Protein AF-A0A947AN54-F1 (afdb_monomer_lite)

Secondary structure (DSSP, 8-state):
-HHHHHHHHH--TTTTGGGGHHHHTS---TTT-HHHHHHHHHHHHHHHHHHHHHHHHH-PBPHHHHH----SS--SS---B-SS--HHHHHHHHHHHHH-GGGHHHHHHHHHHHHHHHHHTTSS-HHHHHHHHHHHHHHHHHHTT-HHHHHHHHHHHHHHHHHHTT-PPPSS-HHHHHHHHHHHHGGG-

Radius of gyration: 16.57 Å; chains: 1; bounding box: 44×28×42 Å

Sequence (189 aa):
RWDLAAEHLTALIPEEINAFYCSLNAQITEQETPYLYALLFRAMDDIDFTDTAAKYKYNRPRPFVVNNEPKCIRVRHHNYKSYPSGGSTWAMALILSEIAPEKSDDILARGREMGQDTVICNYSWQSDVNEGRVLSSIVVARLHALPEFQAYIEEAKSELTSVWAKDLPPIRDCDAENAVLFQSSLATF

Foldseek 3Di:
DLLVLQVQVPDDPPVVLCLCCLLLVFDDDCVLQVLLSVLLVVLLVLLCVQCVVVLVVVVAAFQCVVVVDAFSYDDPDPSRRAAADLLSLLLSLVLSCLLCVVSNVSSNLSSLVNLVSCVSRSNHDPVNSVVSNVSNVVSSVVLVVDPVSVVSSVSSSVSSVVRVVVVDDDPDDSVVVVVVSVVVVVVVD

pLDDT: mean 90.98, std 11.33, range [35.84, 98.69]

Structure (mmCIF, N/CA/C/O backbone):
data_AF-A0A947AN54-F1
#
_entry.id   AF-A0A947AN54-F1
#
loop_
_atom_site.group_PDB
_atom_site.id
_atom_site.type_symbol
_atom_site.label_atom_id
_atom_site.label_alt_id
_atom_site.label_comp_id
_atom_site.label_asym_id
_atom_site.label_entity_id
_atom_site.label_seq_id
_atom_site.pdbx_PDB_ins_code
_atom_site.Cartn_x
_atom_site.Cartn_y
_atom_site.Cartn_z
_atom_site.occupancy
_atom_site.B_iso_or_equiv
_atom_site.auth_seq_id
_atom_site.auth_comp_id
_atom_site.auth_asym_id
_atom_site.auth_atom_id
_atom_site.pdbx_PDB_model_num
ATOM 1 N N . ARG A 1 1 ? -5.430 7.196 -16.435 1.00 82.38 1 ARG A N 1
ATOM 2 C CA . ARG A 1 1 ? -4.672 6.290 -15.535 1.00 82.38 1 ARG A CA 1
ATOM 3 C C . ARG A 1 1 ? -3.259 6.789 -15.228 1.00 82.38 1 ARG A C 1
ATOM 5 O O . ARG A 1 1 ? -2.881 6.707 -14.074 1.00 82.38 1 ARG A O 1
ATOM 12 N N . TRP A 1 2 ? -2.509 7.333 -16.197 1.00 88.25 2 TRP A N 1
ATOM 13 C CA . TRP A 1 2 ? -1.177 7.922 -15.957 1.00 88.25 2 TRP A CA 1
ATOM 14 C C . TRP A 1 2 ? -1.166 9.016 -14.876 1.00 88.25 2 TRP A C 1
ATOM 16 O O . TRP A 1 2 ? -0.347 8.954 -13.967 1.00 88.25 2 TRP A O 1
ATOM 26 N N . ASP A 1 3 ? -2.105 9.964 -14.930 1.00 88.88 3 ASP A N 1
ATOM 27 C CA . ASP A 1 3 ? -2.175 11.052 -13.940 1.00 88.88 3 ASP A CA 1
ATOM 28 C C . ASP A 1 3 ? -2.573 10.542 -12.551 1.00 88.88 3 ASP A C 1
ATOM 30 O O . ASP A 1 3 ? -1.926 10.876 -11.568 1.00 88.88 3 ASP A O 1
ATOM 34 N N . LEU A 1 4 ? -3.543 9.625 -12.481 1.00 84.44 4 LEU A N 1
ATOM 35 C CA . LEU A 1 4 ? -3.916 8.954 -11.231 1.00 84.44 4 LEU A CA 1
ATOM 36 C C . LEU A 1 4 ? -2.732 8.182 -10.617 1.00 84.44 4 LEU A C 1
ATOM 38 O O . LEU A 1 4 ? -2.513 8.227 -9.411 1.00 84.44 4 LEU A O 1
ATOM 42 N N . ALA A 1 5 ? -1.935 7.501 -11.446 1.00 89.25 5 ALA A N 1
ATOM 43 C CA . ALA A 1 5 ? -0.710 6.855 -10.985 1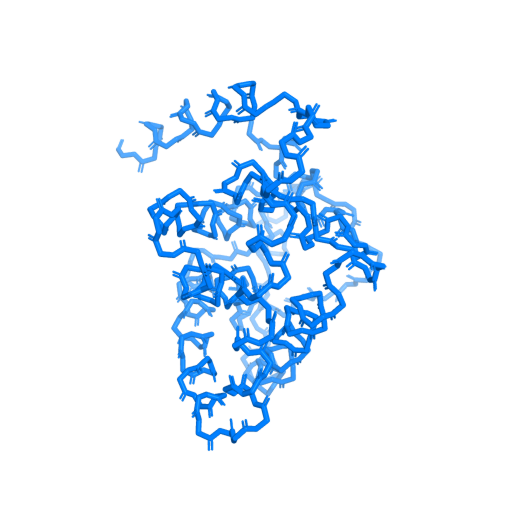.00 89.25 5 ALA A CA 1
ATOM 44 C C . ALA A 1 5 ? 0.294 7.883 -10.439 1.00 89.25 5 ALA A C 1
ATOM 46 O O . ALA A 1 5 ? 0.945 7.624 -9.430 1.00 89.25 5 ALA A O 1
ATOM 47 N N . ALA A 1 6 ? 0.406 9.059 -11.064 1.00 90.19 6 ALA A N 1
ATOM 48 C CA . ALA A 1 6 ? 1.267 10.132 -10.574 1.00 90.19 6 ALA A CA 1
ATOM 49 C C . ALA A 1 6 ? 0.789 10.678 -9.224 1.00 90.19 6 ALA A C 1
ATOM 51 O O . ALA A 1 6 ? 1.611 10.865 -8.329 1.00 90.19 6 ALA A O 1
ATOM 52 N N . GLU A 1 7 ? -0.515 10.892 -9.057 1.00 86.19 7 GLU A N 1
ATOM 53 C CA . GLU A 1 7 ? -1.118 11.329 -7.795 1.00 86.19 7 GLU A CA 1
ATOM 54 C C . GLU A 1 7 ? -0.837 10.325 -6.674 1.00 86.19 7 GLU A C 1
ATOM 56 O O . GLU A 1 7 ? -0.274 10.696 -5.646 1.00 86.19 7 GLU A O 1
ATOM 61 N N . HIS A 1 8 ? -1.107 9.036 -6.902 1.00 83.38 8 HIS A N 1
ATOM 62 C CA . HIS A 1 8 ? -0.825 7.996 -5.909 1.00 83.38 8 HIS A CA 1
ATOM 63 C C . HIS A 1 8 ? 0.658 7.923 -5.532 1.00 83.38 8 HIS A C 1
ATOM 65 O O . HIS A 1 8 ? 0.991 7.772 -4.363 1.00 83.38 8 HIS A O 1
ATOM 71 N N . LEU A 1 9 ? 1.560 8.036 -6.510 1.00 86.50 9 LEU A N 1
ATOM 72 C CA . LEU A 1 9 ? 3.003 7.885 -6.296 1.00 86.50 9 LEU A CA 1
ATOM 73 C C . LEU A 1 9 ? 3.700 9.158 -5.799 1.00 86.50 9 LEU A C 1
ATOM 75 O O . LEU A 1 9 ? 4.892 9.118 -5.491 1.00 86.50 9 LEU A O 1
ATOM 79 N N . THR A 1 10 ? 3.000 10.292 -5.773 1.00 85.50 10 THR A N 1
ATOM 80 C CA . THR A 1 10 ? 3.499 11.548 -5.189 1.00 85.50 10 THR A CA 1
ATOM 81 C C . THR A 1 10 ? 2.940 11.820 -3.800 1.00 85.50 10 THR A C 1
ATOM 83 O O . THR A 1 10 ? 3.456 12.716 -3.127 1.00 85.50 10 THR A O 1
ATOM 86 N N . ALA A 1 11 ? 1.941 11.047 -3.364 1.00 82.62 11 ALA A N 1
ATOM 87 C CA . ALA A 1 11 ? 1.425 11.093 -2.008 1.00 82.62 11 ALA A CA 1
ATOM 88 C C . ALA A 1 11 ? 2.553 10.834 -0.999 1.00 82.62 11 ALA A C 1
ATOM 90 O O . ALA A 1 11 ? 3.373 9.933 -1.170 1.00 82.62 11 ALA A O 1
ATOM 91 N N . LEU A 1 12 ? 2.599 11.662 0.039 1.00 83.25 12 LEU A N 1
ATOM 92 C CA . LEU A 1 12 ? 3.430 11.438 1.215 1.00 83.25 12 LEU A CA 1
ATOM 93 C C . LEU A 1 12 ? 2.526 10.971 2.351 1.00 83.25 12 LEU A C 1
ATOM 95 O O . LEU A 1 12 ? 1.309 10.937 2.215 1.00 83.25 12 LEU A O 1
ATOM 99 N N . ILE A 1 13 ? 3.105 10.588 3.478 1.00 81.19 13 ILE A N 1
ATOM 100 C CA . ILE A 1 13 ? 2.325 10.306 4.682 1.00 81.19 13 ILE A CA 1
ATOM 101 C C . ILE A 1 13 ? 1.773 11.645 5.213 1.00 81.19 13 ILE A C 1
ATOM 103 O O . ILE A 1 13 ? 2.559 12.592 5.336 1.00 81.19 13 ILE A O 1
ATOM 107 N N . PRO A 1 14 ? 0.465 11.743 5.537 1.00 83.88 14 PRO A N 1
ATOM 108 C CA . PRO A 1 14 ? -0.510 10.653 5.700 1.00 83.88 14 PRO A CA 1
ATOM 109 C C . PRO A 1 14 ? -1.361 10.303 4.461 1.00 83.88 14 PRO A C 1
ATOM 111 O O . PRO A 1 14 ? -2.162 9.365 4.529 1.00 83.88 14 PRO A O 1
ATOM 114 N N . GLU A 1 15 ? -1.241 11.024 3.346 1.00 87.00 15 GLU A N 1
ATOM 115 C CA . GLU A 1 15 ? -2.021 10.779 2.124 1.00 87.00 15 GLU A CA 1
ATOM 116 C C . GLU A 1 15 ? -1.792 9.379 1.532 1.00 87.00 15 GLU A C 1
ATOM 118 O O . GLU A 1 15 ? -2.747 8.759 1.067 1.00 87.00 15 GLU A O 1
ATOM 123 N N . GLU A 1 16 ? -0.568 8.846 1.594 1.00 86.62 16 GLU A N 1
ATOM 124 C CA . GLU A 1 16 ? -0.249 7.493 1.112 1.00 86.62 16 GLU A CA 1
ATOM 125 C C . GLU A 1 16 ? -1.042 6.418 1.871 1.00 86.62 16 GLU A C 1
ATOM 127 O O . GLU A 1 16 ? -1.641 5.533 1.260 1.00 86.62 16 GLU A O 1
ATOM 132 N N . ILE A 1 17 ? -1.123 6.537 3.199 1.00 90.25 17 ILE A N 1
ATOM 133 C CA . ILE A 1 17 ? -1.929 5.650 4.049 1.00 90.25 17 ILE A CA 1
ATOM 134 C C . ILE A 1 17 ? -3.419 5.813 3.714 1.00 90.25 17 ILE A C 1
ATOM 136 O O . ILE A 1 17 ? -4.157 4.836 3.567 1.00 90.25 17 ILE A O 1
ATOM 140 N N . ASN A 1 18 ? -3.868 7.057 3.526 1.00 92.94 18 ASN A N 1
ATOM 141 C CA . ASN A 1 18 ? -5.256 7.355 3.181 1.00 92.94 18 ASN A CA 1
ATOM 142 C C . ASN A 1 18 ? -5.623 7.015 1.731 1.00 92.94 18 ASN A C 1
ATOM 144 O O . ASN A 1 18 ? -6.796 7.139 1.373 1.00 92.94 18 ASN A O 1
ATOM 148 N N . ALA A 1 19 ? -4.699 6.502 0.910 1.00 91.62 19 ALA A N 1
ATOM 149 C CA . ALA A 1 19 ? -5.006 5.991 -0.424 1.00 91.62 19 ALA A CA 1
ATOM 150 C C . ALA A 1 19 ? -6.029 4.838 -0.404 1.00 91.62 19 ALA A C 1
ATOM 152 O O . ALA A 1 19 ? -6.690 4.610 -1.419 1.00 91.62 19 ALA A O 1
ATOM 153 N N . PHE A 1 20 ? -6.204 4.170 0.744 1.00 94.38 20 PHE A N 1
ATOM 154 C CA . PHE A 1 20 ? -7.226 3.147 0.991 1.00 94.38 20 PHE A CA 1
ATOM 155 C C . PHE A 1 20 ? -8.575 3.688 1.479 1.00 94.38 20 PHE A C 1
ATOM 157 O O . PHE A 1 20 ? -9.499 2.894 1.643 1.00 94.38 20 PHE A O 1
ATOM 164 N N . TYR A 1 21 ? -8.728 4.998 1.703 1.00 95.00 21 TYR A N 1
ATOM 165 C CA . TYR A 1 21 ? -9.951 5.556 2.297 1.00 95.00 21 TYR A CA 1
ATOM 166 C C . TYR A 1 21 ? -11.232 5.107 1.581 1.00 95.00 21 TYR A C 1
ATOM 168 O O . TYR A 1 21 ? -12.174 4.732 2.263 1.00 95.00 21 TYR A O 1
ATOM 176 N N . CYS A 1 22 ? -11.276 5.064 0.244 1.00 94.31 22 CYS A N 1
ATOM 177 C CA . CYS A 1 22 ? -12.490 4.631 -0.458 1.00 94.31 22 CYS A CA 1
ATOM 178 C C . CYS A 1 22 ? -12.785 3.133 -0.303 1.00 94.31 22 CYS A C 1
ATOM 180 O O . CYS A 1 22 ? -13.936 2.758 -0.104 1.00 94.31 22 CYS A O 1
ATOM 182 N N . SER A 1 23 ? -11.755 2.282 -0.308 1.00 95.12 23 SER A N 1
ATOM 183 C CA . SER A 1 23 ? -11.912 0.842 -0.053 1.00 95.12 23 SER A CA 1
ATOM 184 C C . SER A 1 23 ? -12.233 0.518 1.412 1.00 95.12 23 SER A C 1
ATOM 186 O O . SER A 1 23 ? -12.940 -0.444 1.690 1.00 95.12 23 SER A O 1
ATOM 188 N N . LEU A 1 24 ? -11.734 1.323 2.357 1.00 96.12 24 LEU A N 1
ATOM 189 C CA . LEU A 1 24 ? -11.940 1.131 3.796 1.00 96.12 24 LEU A CA 1
ATOM 190 C C . LEU A 1 24 ? -13.201 1.843 4.309 1.00 96.12 24 LEU A C 1
ATOM 192 O O . LEU A 1 24 ? -13.751 1.476 5.342 1.00 96.12 24 LEU A O 1
ATOM 196 N N . ASN A 1 25 ? -13.660 2.874 3.601 1.00 95.00 25 ASN A N 1
ATOM 197 C CA . ASN A 1 25 ? -14.676 3.821 4.053 1.00 95.00 25 ASN A CA 1
ATOM 198 C C . ASN A 1 25 ? -14.354 4.439 5.429 1.00 95.00 25 ASN A C 1
ATOM 200 O O . ASN A 1 25 ? -15.220 4.559 6.293 1.00 95.00 25 ASN A O 1
ATOM 204 N N . ALA A 1 26 ? -13.085 4.770 5.665 1.00 94.88 26 ALA A N 1
ATOM 205 C CA . ALA A 1 26 ? -12.635 5.405 6.898 1.00 94.88 26 ALA A CA 1
ATOM 206 C C . ALA A 1 26 ? -11.375 6.229 6.650 1.00 94.88 26 ALA A C 1
ATOM 208 O O . ALA A 1 26 ? -10.505 5.843 5.864 1.00 94.88 26 ALA A O 1
ATOM 209 N N . GLN A 1 27 ? -11.276 7.363 7.343 1.00 94.56 27 GLN A N 1
ATOM 210 C CA . GLN A 1 27 ? -10.055 8.156 7.380 1.00 94.56 27 GLN A CA 1
ATOM 211 C C . GLN A 1 27 ? -9.109 7.585 8.428 1.00 94.56 27 GLN A C 1
ATOM 213 O O . GLN A 1 27 ? -9.517 7.304 9.551 1.00 94.56 27 GLN A O 1
ATOM 218 N N . ILE A 1 28 ? -7.842 7.434 8.051 1.00 95.69 28 ILE A N 1
ATOM 219 C CA . ILE A 1 28 ? -6.796 6.929 8.935 1.00 95.69 28 ILE A CA 1
ATOM 220 C C . ILE A 1 28 ? -5.948 8.123 9.364 1.00 95.69 28 ILE A C 1
ATOM 222 O O . ILE A 1 28 ? -5.287 8.755 8.538 1.00 95.69 28 ILE A O 1
ATOM 226 N N . THR A 1 29 ? -5.984 8.462 10.648 1.00 95.12 29 THR A N 1
ATOM 227 C CA . THR A 1 29 ? -5.279 9.626 11.203 1.00 95.12 29 THR A CA 1
ATOM 228 C C . THR A 1 29 ? -4.598 9.279 12.519 1.00 95.12 29 THR A C 1
ATOM 230 O O . THR A 1 29 ? -5.027 8.373 13.230 1.00 95.12 29 THR A O 1
ATOM 233 N N . GLU A 1 30 ? -3.565 10.037 12.882 1.00 95.38 30 GLU A N 1
ATOM 234 C CA . GLU A 1 30 ? -2.904 9.909 14.189 1.00 95.38 30 GLU A CA 1
ATOM 235 C C . GLU A 1 30 ? -3.843 10.225 15.362 1.00 95.38 30 GLU A C 1
ATOM 237 O O . GLU A 1 30 ? -3.599 9.792 16.483 1.00 95.38 30 GLU A O 1
ATOM 242 N N . GLN A 1 31 ? -4.901 11.005 15.127 1.00 94.81 31 GLN A N 1
ATOM 243 C CA . GLN A 1 31 ? -5.801 11.483 16.172 1.00 94.81 31 GLN A CA 1
ATOM 244 C C . GLN A 1 31 ? -6.980 10.539 16.408 1.00 94.81 31 GLN A C 1
ATOM 246 O O . GLN A 1 31 ? -7.336 10.292 17.557 1.00 94.81 31 GLN A O 1
ATOM 251 N N . GLU A 1 32 ? -7.609 10.040 15.341 1.00 95.19 32 GLU A N 1
ATOM 252 C CA . GLU A 1 32 ? -8.813 9.204 15.451 1.00 95.19 32 GLU A CA 1
ATOM 253 C C . GLU A 1 32 ? -8.522 7.706 15.401 1.00 95.19 32 GLU A C 1
ATOM 255 O O . GLU A 1 32 ? -9.301 6.926 15.945 1.00 95.19 32 GLU A O 1
ATOM 260 N N . THR A 1 33 ? -7.421 7.312 14.761 1.00 97.38 33 THR A N 1
ATOM 261 C CA . THR A 1 33 ? -7.021 5.909 14.606 1.00 97.38 33 THR A CA 1
ATOM 262 C C . THR A 1 33 ? -5.518 5.720 14.885 1.00 97.38 33 THR A C 1
ATOM 264 O O . THR A 1 33 ? -4.783 5.276 13.992 1.00 97.38 33 THR A O 1
ATOM 267 N N . PRO A 1 34 ? -4.999 6.144 16.057 1.00 97.94 34 PRO A N 1
ATOM 268 C CA . PRO A 1 34 ? -3.568 6.095 16.352 1.00 97.94 34 PRO A CA 1
ATOM 269 C C . PRO A 1 34 ? -2.938 4.702 16.214 1.00 97.94 34 PRO A C 1
ATOM 271 O O . PRO A 1 34 ? -1.817 4.610 15.707 1.00 97.94 34 PRO A O 1
ATOM 274 N N . TYR A 1 35 ? -3.613 3.621 16.622 1.00 98.38 35 TYR A N 1
ATOM 275 C CA . TYR A 1 35 ? -3.079 2.260 16.498 1.00 98.38 35 TYR A CA 1
ATOM 276 C C . TYR A 1 35 ? -3.064 1.790 15.047 1.00 98.38 35 TYR A C 1
ATOM 278 O O . TYR A 1 35 ? -2.034 1.286 14.593 1.00 98.38 35 TYR A O 1
ATOM 286 N N . LEU A 1 36 ? -4.149 2.011 14.299 1.00 98.00 36 LEU A N 1
ATOM 287 C CA . LEU A 1 36 ? -4.201 1.688 12.872 1.00 98.00 36 LEU A CA 1
ATOM 288 C C . LEU A 1 36 ? -3.133 2.457 12.086 1.00 98.00 36 LEU A C 1
ATOM 290 O O . LEU A 1 36 ? -2.384 1.869 11.305 1.00 98.00 36 LEU A O 1
ATOM 294 N N . TYR A 1 37 ? -3.026 3.765 12.322 1.00 97.50 37 TYR A N 1
ATOM 295 C CA . TYR A 1 37 ? -2.035 4.615 11.674 1.00 97.50 37 TYR A CA 1
ATOM 296 C C . TYR A 1 37 ? -0.610 4.139 11.981 1.00 97.50 37 TYR A C 1
ATOM 298 O O . TYR A 1 37 ? 0.190 3.941 11.066 1.00 97.50 37 TYR A O 1
ATOM 306 N N . ALA A 1 38 ? -0.299 3.899 13.259 1.00 96.38 38 ALA A N 1
ATOM 307 C CA . ALA A 1 38 ? 1.019 3.433 13.675 1.00 96.38 38 ALA A CA 1
ATOM 308 C C . ALA A 1 38 ? 1.352 2.050 13.104 1.00 96.38 38 ALA A C 1
ATOM 310 O O . ALA A 1 38 ? 2.502 1.801 12.741 1.00 96.38 38 ALA A O 1
ATOM 311 N N . LEU A 1 39 ? 0.369 1.153 13.019 1.00 96.62 39 LEU A N 1
ATOM 312 C CA . LEU A 1 39 ? 0.563 -0.188 12.488 1.00 96.62 39 LEU A CA 1
ATOM 313 C C . LEU A 1 39 ? 0.887 -0.148 10.987 1.00 96.62 39 LEU A C 1
ATOM 315 O O . LEU A 1 39 ? 1.841 -0.799 10.563 1.00 96.62 39 LEU A O 1
ATOM 319 N N . LEU A 1 40 ? 0.167 0.657 10.197 1.00 96.62 40 LEU A N 1
ATOM 320 C CA . LEU A 1 40 ? 0.457 0.819 8.767 1.00 96.62 40 LEU A CA 1
ATOM 321 C C . LEU A 1 40 ? 1.803 1.508 8.537 1.00 96.62 40 LEU A C 1
ATOM 323 O O . LEU A 1 40 ? 2.603 1.020 7.743 1.00 96.62 40 LEU A O 1
ATOM 327 N N . PHE A 1 41 ? 2.093 2.577 9.283 1.00 94.50 41 PHE A N 1
ATOM 328 C CA . PHE A 1 41 ? 3.374 3.279 9.209 1.00 94.50 41 PHE A CA 1
ATOM 329 C C . PHE A 1 41 ? 4.559 2.343 9.496 1.00 94.50 41 PHE A C 1
ATOM 331 O O . PHE A 1 41 ? 5.516 2.292 8.725 1.00 94.50 41 PHE A O 1
ATOM 338 N N . ARG A 1 42 ? 4.495 1.565 10.585 1.00 94.44 42 ARG A N 1
ATOM 339 C CA . ARG A 1 42 ? 5.567 0.622 10.951 1.00 94.44 42 ARG A CA 1
ATOM 340 C C . ARG A 1 42 ? 5.709 -0.505 9.940 1.00 94.44 42 ARG A C 1
ATOM 342 O O . ARG A 1 42 ? 6.829 -0.846 9.583 1.00 94.44 42 ARG A O 1
ATOM 349 N N . ALA A 1 43 ? 4.597 -1.037 9.433 1.00 94.62 43 ALA A N 1
ATOM 350 C CA . ALA A 1 43 ? 4.646 -2.059 8.397 1.00 94.62 43 ALA A CA 1
ATOM 351 C C . ALA A 1 43 ? 5.347 -1.546 7.129 1.00 94.62 43 ALA A C 1
ATOM 353 O O . ALA A 1 43 ? 6.111 -2.290 6.522 1.00 94.62 43 ALA A O 1
ATOM 354 N N . MET A 1 44 ? 5.138 -0.284 6.735 1.00 92.00 44 MET A N 1
ATOM 355 C CA . MET A 1 44 ? 5.868 0.316 5.612 1.00 92.00 44 MET A CA 1
ATOM 356 C C . MET A 1 44 ? 7.381 0.368 5.878 1.00 92.00 44 MET A C 1
ATOM 358 O O . MET A 1 44 ? 8.154 -0.048 5.016 1.00 92.00 44 MET A O 1
ATOM 362 N N . ASP A 1 45 ? 7.793 0.805 7.072 1.00 93.06 45 ASP A N 1
ATOM 363 C CA . ASP A 1 45 ? 9.208 0.873 7.472 1.00 93.06 45 ASP A CA 1
ATOM 364 C C . ASP A 1 45 ? 9.869 -0.520 7.504 1.00 93.06 45 ASP A C 1
ATOM 366 O O . ASP A 1 45 ? 10.965 -0.709 6.973 1.00 93.06 45 ASP A O 1
ATOM 370 N N . ASP A 1 46 ? 9.169 -1.537 8.019 1.00 95.50 46 ASP A N 1
ATOM 371 C CA . ASP A 1 46 ? 9.648 -2.925 8.031 1.00 95.50 46 ASP A CA 1
ATOM 372 C C . ASP A 1 46 ? 9.857 -3.482 6.613 1.00 95.50 46 ASP A C 1
ATOM 374 O O . ASP A 1 46 ? 10.820 -4.218 6.359 1.00 95.50 46 ASP A O 1
ATOM 378 N N . ILE A 1 47 ? 8.980 -3.134 5.665 1.00 94.56 47 ILE A N 1
ATOM 379 C CA . ILE A 1 47 ? 9.134 -3.517 4.255 1.00 94.56 47 ILE A CA 1
ATOM 380 C C . ILE A 1 47 ? 10.346 -2.832 3.629 1.00 94.56 47 ILE A C 1
ATOM 382 O O . ILE A 1 47 ? 11.165 -3.517 3.006 1.00 94.56 47 ILE A O 1
ATOM 386 N N . ASP A 1 48 ? 10.481 -1.518 3.810 1.00 90.38 48 ASP A N 1
ATOM 387 C CA . ASP A 1 48 ? 11.591 -0.733 3.262 1.00 90.38 48 ASP A CA 1
ATOM 388 C C . ASP A 1 48 ? 12.940 -1.216 3.823 1.00 90.38 48 ASP A C 1
ATOM 390 O O . ASP A 1 48 ? 13.930 -1.379 3.095 1.00 90.38 48 ASP A O 1
ATOM 394 N N . PHE A 1 49 ? 12.985 -1.537 5.117 1.00 93.06 49 PHE A N 1
ATOM 395 C CA . PHE A 1 49 ? 14.155 -2.146 5.736 1.00 93.06 49 PHE A CA 1
ATOM 396 C C . PHE A 1 49 ? 14.457 -3.531 5.145 1.00 93.06 49 PHE A C 1
ATOM 398 O O . PHE A 1 49 ? 15.601 -3.828 4.784 1.00 93.06 49 PHE A O 1
ATOM 405 N N . THR A 1 50 ? 13.438 -4.381 5.003 1.00 94.12 50 THR A N 1
ATOM 406 C CA . THR A 1 50 ? 13.608 -5.762 4.532 1.00 94.12 50 THR A CA 1
ATOM 407 C C . THR A 1 50 ? 14.075 -5.818 3.075 1.00 94.12 50 THR A C 1
ATOM 409 O O . THR A 1 50 ? 14.928 -6.639 2.720 1.00 94.12 50 THR A O 1
ATOM 412 N N . ASP A 1 51 ? 13.553 -4.951 2.207 1.00 93.88 51 ASP A N 1
ATOM 413 C CA . ASP A 1 51 ? 13.876 -4.985 0.781 1.00 93.88 51 ASP A CA 1
ATOM 414 C C . ASP A 1 51 ? 15.255 -4.386 0.443 1.00 93.88 51 ASP A C 1
ATOM 416 O O . ASP A 1 51 ? 15.837 -4.697 -0.607 1.00 93.88 51 ASP A O 1
ATOM 420 N N . THR A 1 52 ? 15.824 -3.607 1.370 1.00 92.94 52 THR A N 1
ATOM 421 C CA . THR A 1 52 ? 17.077 -2.868 1.196 1.00 92.94 52 THR A CA 1
ATOM 422 C C . THR A 1 52 ? 18.215 -3.780 0.737 1.00 92.94 52 THR A C 1
ATOM 424 O O . THR A 1 52 ? 18.879 -3.500 -0.267 1.00 92.94 52 THR A O 1
ATOM 427 N N . ALA A 1 53 ? 18.435 -4.912 1.410 1.00 93.00 53 ALA A N 1
ATOM 428 C CA . ALA A 1 53 ? 19.525 -5.824 1.062 1.00 93.00 53 ALA A CA 1
ATOM 429 C C . ALA A 1 53 ? 19.387 -6.377 -0.369 1.00 93.00 53 ALA A C 1
ATOM 431 O O . ALA A 1 53 ? 20.373 -6.446 -1.111 1.00 93.00 53 ALA A O 1
ATOM 432 N N . ALA A 1 54 ? 18.165 -6.721 -0.788 1.00 94.25 54 ALA A N 1
ATOM 433 C CA . ALA A 1 54 ? 17.893 -7.191 -2.143 1.00 94.25 54 ALA A CA 1
ATOM 434 C C . ALA A 1 54 ? 18.116 -6.076 -3.175 1.00 94.25 54 ALA A C 1
ATOM 436 O O . ALA A 1 54 ? 18.791 -6.307 -4.184 1.00 94.25 54 ALA A O 1
ATOM 437 N N . LYS A 1 55 ? 17.648 -4.854 -2.890 1.00 94.12 55 LYS A N 1
ATOM 438 C CA . LYS A 1 55 ? 17.878 -3.686 -3.750 1.00 94.12 55 LYS A CA 1
ATOM 439 C C . LYS A 1 55 ? 19.359 -3.450 -4.000 1.00 94.12 55 LYS A C 1
ATOM 441 O O . LYS A 1 55 ? 19.754 -3.265 -5.151 1.00 94.12 55 LYS A O 1
ATOM 446 N N . TYR A 1 56 ? 20.186 -3.475 -2.955 1.00 94.38 56 TYR A N 1
ATOM 447 C CA . TYR A 1 56 ? 21.632 -3.282 -3.094 1.00 94.38 56 TYR A CA 1
ATOM 448 C C . TYR A 1 56 ? 22.325 -4.451 -3.795 1.00 94.38 56 TYR A C 1
ATOM 450 O O . TYR A 1 56 ? 23.191 -4.213 -4.633 1.00 94.38 56 TYR A O 1
ATOM 458 N N . LYS A 1 57 ? 21.928 -5.694 -3.502 1.00 95.62 57 LYS A N 1
ATOM 459 C CA . LYS A 1 57 ? 22.511 -6.890 -4.123 1.00 95.62 57 LYS A CA 1
ATOM 460 C C . LYS A 1 57 ? 22.279 -6.930 -5.632 1.00 95.62 57 LYS A C 1
ATOM 462 O O . LYS A 1 57 ? 23.216 -7.173 -6.385 1.00 95.62 57 LYS A O 1
ATOM 467 N N . TYR A 1 58 ? 21.034 -6.746 -6.067 1.00 95.75 58 TYR A N 1
ATOM 468 C CA . TYR A 1 58 ? 20.683 -6.873 -7.482 1.00 95.75 58 TYR A CA 1
ATOM 469 C C . TYR A 1 58 ? 20.935 -5.587 -8.262 1.00 95.75 58 TYR A C 1
ATOM 471 O O . TYR A 1 58 ? 21.189 -5.657 -9.460 1.00 95.75 58 TYR A O 1
ATOM 479 N N . ASN A 1 59 ? 20.847 -4.427 -7.599 1.00 94.94 59 ASN A N 1
ATOM 480 C CA . ASN A 1 59 ? 21.072 -3.104 -8.185 1.00 94.94 59 ASN A CA 1
ATOM 481 C C . ASN A 1 59 ? 20.381 -2.925 -9.553 1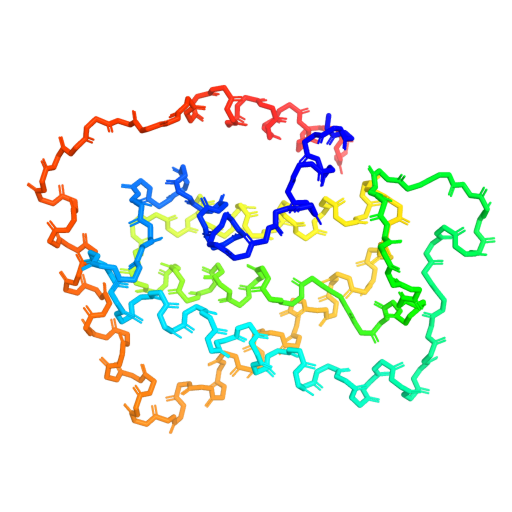.00 94.94 59 ASN A C 1
ATOM 483 O O . ASN A 1 59 ? 20.927 -2.322 -10.477 1.00 94.94 59 ASN A O 1
ATOM 487 N N . ARG A 1 60 ? 19.184 -3.510 -9.699 1.00 96.38 60 ARG A N 1
ATOM 488 C CA . ARG A 1 60 ? 18.472 -3.574 -10.977 1.00 96.38 60 ARG A CA 1
ATOM 489 C C . ARG A 1 60 ? 18.022 -2.169 -11.381 1.00 96.38 60 ARG A C 1
ATOM 491 O O . ARG A 1 60 ? 17.308 -1.557 -10.586 1.00 96.38 60 ARG A O 1
ATOM 498 N N . PRO A 1 61 ? 18.360 -1.672 -12.583 1.00 95.38 61 PRO A N 1
ATOM 499 C CA . PRO A 1 61 ? 17.909 -0.362 -13.036 1.00 95.38 61 PRO A CA 1
ATOM 500 C C . PRO A 1 61 ? 16.387 -0.336 -13.233 1.00 95.38 61 PRO A C 1
ATOM 502 O O . PRO A 1 61 ? 15.784 -1.323 -13.667 1.00 95.38 61 PRO A O 1
ATOM 505 N N . ARG A 1 62 ? 15.766 0.805 -12.921 1.00 95.12 62 ARG A N 1
ATOM 506 C CA . ARG A 1 62 ? 14.335 1.058 -13.167 1.00 95.12 62 ARG A CA 1
ATOM 507 C C . ARG A 1 62 ? 14.016 1.165 -14.668 1.00 95.12 62 ARG A C 1
ATOM 509 O O . ARG A 1 62 ? 14.913 1.527 -15.430 1.00 95.12 62 ARG A O 1
ATOM 516 N N . PRO A 1 63 ? 12.757 0.929 -15.089 1.00 95.50 63 PRO A N 1
ATOM 517 C CA . PRO A 1 63 ? 12.338 1.019 -16.489 1.00 95.50 63 PRO A CA 1
ATOM 518 C C . PRO A 1 63 ? 12.794 2.293 -17.205 1.00 95.50 63 PRO A C 1
ATOM 520 O O . PRO A 1 63 ? 13.549 2.186 -18.169 1.00 95.50 63 PRO A O 1
ATOM 523 N N . PHE A 1 64 ? 12.471 3.476 -16.662 1.00 93.38 64 PHE A N 1
ATOM 524 C CA . PHE A 1 64 ? 12.851 4.777 -17.237 1.00 93.38 64 PHE A CA 1
ATOM 525 C C . PHE A 1 64 ? 14.366 4.983 -17.428 1.00 93.38 64 PHE A C 1
ATOM 527 O O . PHE A 1 64 ? 14.778 5.826 -18.217 1.00 93.38 64 PHE A O 1
ATOM 534 N N . VAL A 1 65 ? 15.211 4.248 -16.694 1.00 92.88 65 VAL A N 1
ATOM 535 C CA . VAL A 1 65 ? 16.677 4.301 -16.854 1.00 92.88 65 VAL A CA 1
ATOM 536 C C . VAL A 1 65 ? 17.123 3.479 -18.060 1.00 92.88 65 VAL A C 1
ATOM 538 O O . VAL A 1 65 ? 18.102 3.818 -18.712 1.00 92.88 65 VAL A O 1
ATOM 541 N N . VAL A 1 66 ? 16.429 2.374 -18.334 1.00 94.88 66 VAL A N 1
ATOM 542 C CA . VAL A 1 66 ? 16.786 1.430 -19.398 1.00 94.88 66 VAL A CA 1
ATOM 543 C C . VAL A 1 66 ? 16.187 1.852 -20.734 1.00 94.88 66 VAL A C 1
ATOM 545 O O . VAL A 1 66 ? 16.875 1.801 -21.749 1.00 94.88 66 VAL A O 1
ATOM 548 N N . ASN A 1 67 ? 14.913 2.251 -20.746 1.00 95.44 67 ASN A N 1
ATOM 549 C CA . ASN A 1 67 ? 14.197 2.593 -21.976 1.00 95.44 67 ASN A CA 1
ATOM 550 C C . ASN A 1 67 ? 14.315 4.073 -22.374 1.00 95.44 67 ASN A C 1
ATOM 552 O O . ASN A 1 67 ? 13.979 4.401 -23.504 1.00 95.44 67 ASN A O 1
ATOM 556 N N . ASN A 1 68 ? 14.817 4.946 -21.491 1.00 93.19 68 ASN A N 1
ATOM 557 C CA . ASN 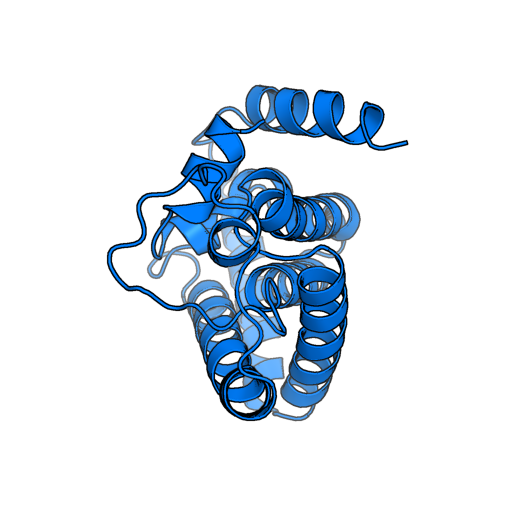A 1 68 ? 14.862 6.403 -21.684 1.00 93.19 68 ASN A CA 1
ATOM 558 C C . ASN A 1 68 ? 13.489 7.055 -21.947 1.00 93.19 68 ASN A C 1
ATOM 560 O O . ASN A 1 68 ? 13.421 8.157 -22.488 1.00 93.19 68 ASN A O 1
ATOM 564 N N . GLU A 1 69 ? 12.404 6.399 -21.541 1.00 94.00 69 GLU A N 1
ATOM 565 C CA . GLU A 1 69 ? 11.042 6.921 -21.648 1.00 94.00 69 GLU A CA 1
ATOM 566 C C . GLU A 1 69 ? 10.657 7.718 -20.391 1.00 94.00 69 GLU A C 1
ATOM 568 O O . GLU A 1 69 ? 11.219 7.497 -19.306 1.00 94.00 69 GLU A O 1
ATOM 573 N N . PRO A 1 70 ? 9.688 8.648 -20.482 1.00 92.25 70 PRO A N 1
ATOM 574 C CA . PRO A 1 70 ? 9.243 9.408 -19.327 1.00 92.25 70 PRO A CA 1
ATOM 575 C C . PRO A 1 70 ? 8.630 8.499 -18.259 1.00 92.25 70 PRO A C 1
ATOM 577 O O . PRO A 1 70 ? 8.160 7.394 -18.518 1.00 92.25 70 PRO A O 1
ATOM 580 N N . LYS A 1 71 ? 8.614 9.007 -17.031 1.00 92.50 71 LYS A N 1
ATOM 581 C CA . LYS A 1 71 ? 7.863 8.465 -15.895 1.00 92.50 71 LYS A CA 1
ATOM 582 C C . LYS A 1 71 ? 6.864 9.512 -15.430 1.00 92.50 71 LYS A C 1
ATOM 584 O O . LYS A 1 71 ? 7.094 10.706 -15.625 1.00 92.50 71 LYS A O 1
ATOM 589 N N . CYS A 1 72 ? 5.785 9.073 -14.800 1.00 92.62 72 CYS A N 1
ATOM 590 C CA . CYS A 1 72 ? 4.687 9.962 -14.421 1.00 92.62 72 CYS A CA 1
ATOM 591 C C . CYS A 1 72 ? 5.009 10.862 -13.209 1.00 92.62 72 CYS A C 1
ATOM 593 O O . CYS A 1 72 ? 4.353 11.877 -13.006 1.00 92.62 72 CYS A O 1
ATOM 595 N N . ILE A 1 73 ? 6.060 10.540 -12.440 1.00 89.12 73 ILE A N 1
ATOM 596 C CA . ILE A 1 73 ? 6.477 11.282 -11.240 1.00 89.12 73 ILE A CA 1
ATOM 597 C C . ILE A 1 73 ? 7.808 12.026 -11.393 1.00 89.12 73 ILE A C 1
ATOM 599 O O . ILE A 1 73 ? 8.753 11.572 -12.048 1.00 89.12 73 ILE A O 1
ATOM 603 N N . ARG A 1 74 ? 7.940 13.141 -10.666 1.00 81.06 74 ARG A N 1
ATOM 604 C CA . ARG A 1 74 ? 9.225 13.818 -10.440 1.00 81.06 74 ARG A CA 1
ATOM 605 C C . ARG A 1 74 ? 9.902 13.240 -9.199 1.00 81.06 74 ARG A C 1
ATOM 607 O O . ARG A 1 74 ? 9.587 13.625 -8.080 1.00 81.06 74 ARG A O 1
ATOM 614 N N . VAL A 1 75 ? 10.868 12.342 -9.376 1.00 65.25 75 VAL A N 1
ATOM 615 C CA . VAL A 1 75 ? 11.696 11.878 -8.249 1.00 65.25 75 VAL A CA 1
ATOM 616 C C . VAL A 1 75 ? 12.704 12.956 -7.848 1.00 65.25 75 VAL A C 1
ATOM 618 O O . VAL A 1 75 ? 13.550 13.337 -8.654 1.00 65.25 75 VAL A O 1
ATOM 621 N N . ARG A 1 76 ? 12.646 13.410 -6.587 1.00 52.41 76 ARG A N 1
ATOM 622 C CA . ARG A 1 76 ? 13.685 14.263 -5.972 1.00 52.41 76 ARG A CA 1
ATOM 623 C C . ARG A 1 76 ? 15.009 13.519 -5.776 1.00 52.41 76 ARG A C 1
ATOM 625 O O . ARG A 1 76 ? 16.071 14.129 -5.860 1.00 52.41 76 ARG A O 1
ATOM 632 N N . HIS A 1 77 ? 14.944 12.206 -5.549 1.00 54.78 77 HIS A N 1
ATOM 633 C CA . HIS A 1 77 ? 16.108 11.350 -5.346 1.00 54.78 77 HIS A CA 1
ATOM 634 C C . HIS A 1 77 ? 16.174 10.248 -6.394 1.00 54.78 77 HIS A C 1
ATOM 636 O O . HIS A 1 77 ? 15.200 9.559 -6.689 1.00 54.78 77 HIS A O 1
ATOM 642 N N . HIS A 1 78 ? 17.368 10.058 -6.933 1.00 58.03 78 HIS A N 1
ATOM 643 C CA . HIS A 1 78 ? 17.665 9.061 -7.941 1.00 58.03 78 HIS A CA 1
ATOM 644 C C . HIS A 1 78 ? 17.790 7.658 -7.320 1.00 58.03 78 HIS A C 1
ATOM 646 O O . HIS A 1 78 ? 18.866 7.060 -7.308 1.00 58.03 78 HIS A O 1
ATOM 652 N N . ASN A 1 79 ? 16.701 7.117 -6.765 1.00 68.44 79 ASN A N 1
ATOM 653 C CA . ASN A 1 79 ? 16.684 5.711 -6.375 1.00 68.44 79 ASN A CA 1
ATOM 654 C C . ASN A 1 79 ? 16.482 4.845 -7.623 1.00 68.44 79 ASN A C 1
ATOM 656 O O . ASN A 1 79 ? 15.357 4.559 -8.026 1.00 68.44 79 ASN A O 1
ATOM 660 N N . TYR A 1 80 ? 17.585 4.439 -8.246 1.00 80.56 80 TYR A N 1
ATOM 661 C CA . TYR A 1 80 ? 17.572 3.623 -9.459 1.00 80.56 80 TYR A CA 1
ATOM 662 C C . TYR A 1 80 ? 17.391 2.118 -9.208 1.00 80.56 80 TYR A C 1
ATOM 664 O O . TYR A 1 80 ? 17.339 1.367 -10.177 1.00 80.56 80 TYR A O 1
ATOM 672 N N . LYS A 1 81 ? 17.293 1.672 -7.945 1.00 91.12 81 LYS A N 1
ATOM 673 C CA . LYS A 1 81 ? 17.230 0.250 -7.572 1.00 91.12 81 LYS A CA 1
ATOM 674 C C . LYS A 1 81 ? 15.781 -0.241 -7.558 1.00 91.12 81 LYS A C 1
ATOM 676 O O . LYS A 1 81 ? 15.014 0.048 -6.638 1.00 91.12 81 LYS A O 1
ATOM 681 N N . SER A 1 82 ? 15.416 -0.975 -8.602 1.00 93.81 82 SER A N 1
ATOM 682 C CA . SER A 1 82 ? 14.033 -1.347 -8.905 1.00 93.81 82 SER A CA 1
ATOM 683 C C . SER A 1 82 ? 13.540 -2.589 -8.155 1.00 93.81 82 SER A C 1
ATOM 685 O O . SER A 1 82 ? 12.365 -2.657 -7.826 1.00 93.81 82 SER A O 1
ATOM 687 N N . TYR A 1 83 ? 14.415 -3.555 -7.849 1.00 95.62 83 TYR A N 1
ATOM 688 C CA . TYR A 1 83 ? 13.998 -4.882 -7.376 1.00 95.62 83 TYR A CA 1
ATOM 689 C C . TYR A 1 83 ? 14.229 -5.111 -5.872 1.00 95.62 83 TYR A C 1
ATOM 691 O O . TYR A 1 83 ? 15.372 -4.949 -5.437 1.00 95.62 83 TYR A O 1
ATOM 699 N N . PRO A 1 84 ? 13.223 -5.592 -5.113 1.00 95.56 84 PRO A N 1
ATOM 700 C CA . PRO A 1 84 ? 11.790 -5.663 -5.457 1.00 95.56 84 PRO A CA 1
ATOM 701 C C . PRO A 1 84 ? 11.106 -4.285 -5.298 1.00 95.56 84 PRO A C 1
ATOM 703 O O . PRO A 1 84 ? 11.768 -3.316 -4.927 1.00 95.56 84 PRO A O 1
ATOM 706 N N . SER A 1 85 ? 9.807 -4.150 -5.603 1.00 91.81 85 SER A N 1
ATOM 707 C CA . SER A 1 85 ? 9.068 -2.878 -5.463 1.00 91.81 85 SER A CA 1
ATOM 708 C C . SER A 1 85 ? 7.583 -3.082 -5.151 1.00 91.81 85 SER A C 1
ATOM 710 O O . SER A 1 85 ? 7.033 -4.133 -5.437 1.00 91.81 85 SER A O 1
ATOM 712 N N . GLY A 1 86 ? 6.916 -2.073 -4.581 1.00 79.94 86 GLY A N 1
ATOM 713 C CA . GLY A 1 86 ? 5.466 -2.090 -4.345 1.00 79.94 86 GLY A CA 1
ATOM 714 C C . GLY A 1 86 ? 5.027 -2.891 -3.115 1.00 79.94 86 GLY A C 1
ATOM 715 O O . GLY A 1 86 ? 3.828 -3.055 -2.900 1.00 79.94 86 GLY A O 1
ATOM 716 N N . GLY A 1 87 ? 5.973 -3.373 -2.299 1.00 90.12 87 GLY A N 1
ATOM 717 C CA . GLY A 1 87 ? 5.677 -4.197 -1.126 1.00 90.12 87 GLY A CA 1
ATOM 718 C C . GLY A 1 87 ? 4.839 -3.476 -0.070 1.00 90.12 87 GLY A C 1
ATOM 719 O O . GLY A 1 87 ? 3.900 -4.066 0.451 1.00 90.12 87 GLY A O 1
ATOM 720 N N . SER A 1 88 ? 5.108 -2.195 0.190 1.00 91.75 88 SER A N 1
ATOM 721 C CA . SER A 1 88 ? 4.452 -1.433 1.262 1.00 91.75 88 SER A CA 1
ATOM 722 C C . SER A 1 88 ? 2.938 -1.330 1.037 1.00 91.75 88 SER A C 1
ATOM 724 O O . SER A 1 88 ? 2.154 -1.622 1.935 1.00 91.75 88 SER A O 1
ATOM 726 N N . THR A 1 89 ? 2.509 -1.063 -0.203 1.00 92.81 89 THR A N 1
ATOM 727 C CA . THR A 1 89 ? 1.078 -1.027 -0.569 1.00 92.81 89 THR A CA 1
ATOM 728 C C . THR A 1 89 ? 0.370 -2.370 -0.390 1.00 92.81 89 THR A C 1
ATOM 730 O O . THR A 1 89 ? -0.785 -2.409 0.027 1.00 92.81 89 THR A O 1
ATOM 733 N N . TRP A 1 90 ? 1.058 -3.485 -0.650 1.00 96.88 90 TRP A N 1
ATOM 734 C CA . TRP A 1 90 ? 0.485 -4.815 -0.454 1.00 96.88 90 TRP A CA 1
ATOM 735 C C . TRP A 1 90 ? 0.444 -5.213 1.022 1.00 96.88 90 TRP A C 1
ATOM 737 O O . TRP A 1 90 ? -0.555 -5.772 1.462 1.00 96.88 90 TRP A O 1
ATOM 747 N N . ALA A 1 91 ? 1.473 -4.867 1.804 1.00 97.75 91 ALA A N 1
ATOM 748 C CA . ALA A 1 91 ? 1.473 -5.068 3.253 1.00 97.75 91 ALA A CA 1
ATOM 749 C C . ALA A 1 91 ? 0.298 -4.337 3.917 1.00 97.75 91 ALA A C 1
ATOM 751 O O . ALA A 1 91 ? -0.450 -4.952 4.675 1.00 97.75 91 ALA A O 1
ATOM 752 N N . MET A 1 92 ? 0.093 -3.060 3.568 1.00 97.38 92 MET A N 1
ATOM 753 C CA . MET A 1 92 ? -1.047 -2.277 4.049 1.00 97.38 92 MET A CA 1
ATOM 754 C C . MET A 1 92 ? -2.381 -2.934 3.688 1.00 97.38 92 MET A C 1
ATOM 756 O O . MET A 1 92 ? -3.244 -3.058 4.548 1.00 97.38 92 MET A O 1
ATOM 760 N N . ALA A 1 93 ? -2.543 -3.414 2.451 1.00 97.81 93 ALA A N 1
ATOM 761 C CA . ALA A 1 93 ? -3.774 -4.078 2.029 1.00 97.81 93 ALA A CA 1
ATOM 762 C C . ALA A 1 93 ? -4.053 -5.376 2.808 1.00 97.81 93 ALA A C 1
ATOM 764 O O . ALA A 1 93 ? -5.193 -5.616 3.195 1.00 97.81 93 ALA A O 1
ATOM 765 N N . LEU A 1 94 ? -3.029 -6.197 3.071 1.00 98.62 94 LEU A N 1
ATOM 766 C CA . LEU A 1 94 ? -3.176 -7.426 3.862 1.00 98.62 94 LEU A CA 1
ATOM 767 C C . LEU A 1 94 ? -3.614 -7.118 5.296 1.00 98.62 94 LEU A C 1
ATOM 769 O O . LEU A 1 94 ? -4.587 -7.685 5.783 1.00 98.62 94 LEU A O 1
ATOM 773 N N . ILE A 1 95 ? -2.930 -6.174 5.935 1.00 98.56 95 ILE A N 1
ATOM 774 C CA . ILE A 1 95 ? -3.256 -5.705 7.281 1.00 98.56 95 ILE A CA 1
ATOM 775 C C . ILE A 1 95 ? -4.686 -5.159 7.338 1.00 98.56 95 ILE A C 1
ATOM 777 O O . ILE A 1 95 ? -5.475 -5.547 8.193 1.00 98.56 95 ILE A O 1
ATOM 781 N N . LEU A 1 96 ? -5.040 -4.268 6.411 1.00 98.56 96 LEU A N 1
ATOM 782 C CA . LEU A 1 96 ? -6.368 -3.666 6.370 1.00 98.56 96 LEU A CA 1
ATOM 783 C C . LEU A 1 96 ? -7.454 -4.716 6.121 1.00 98.56 96 LEU A C 1
ATOM 785 O O . LEU A 1 96 ? -8.522 -4.615 6.712 1.00 98.56 96 LEU A O 1
ATOM 789 N N . SER A 1 97 ? -7.183 -5.747 5.313 1.00 98.56 97 SER A N 1
ATOM 790 C CA . SER A 1 97 ? -8.126 -6.853 5.096 1.00 98.56 97 SER A CA 1
ATOM 791 C C . SER A 1 97 ? -8.340 -7.724 6.339 1.00 98.56 97 SER A C 1
ATOM 793 O O . SER A 1 97 ? -9.412 -8.290 6.517 1.00 98.56 97 SER A O 1
ATOM 795 N N . GLU A 1 98 ? -7.356 -7.807 7.236 1.00 98.50 98 GLU A N 1
ATOM 796 C CA . GLU A 1 98 ? -7.518 -8.487 8.525 1.00 98.50 98 GLU A CA 1
ATOM 797 C C . GLU A 1 98 ? -8.329 -7.649 9.523 1.00 98.50 98 GLU A C 1
ATOM 799 O O . GLU A 1 98 ? -9.110 -8.185 10.312 1.00 98.50 98 GLU A O 1
ATOM 804 N N . ILE A 1 99 ? -8.149 -6.329 9.484 1.00 98.56 99 ILE A N 1
ATOM 805 C CA . ILE A 1 99 ? -8.846 -5.381 10.358 1.00 98.56 99 ILE A CA 1
ATOM 806 C C . ILE A 1 99 ? -10.304 -5.185 9.912 1.00 98.56 99 ILE A C 1
ATOM 808 O O . ILE A 1 99 ? -11.188 -5.090 10.759 1.00 98.56 99 ILE A O 1
ATOM 812 N N . ALA A 1 100 ? -10.554 -5.157 8.601 1.00 98.44 100 ALA A N 1
ATOM 813 C CA . ALA A 1 100 ? -11.853 -4.921 7.971 1.00 98.44 100 ALA A CA 1
ATOM 814 C C . ALA A 1 100 ? -12.221 -6.065 7.003 1.00 98.44 100 ALA A C 1
ATOM 816 O O . ALA A 1 100 ? -12.246 -5.863 5.780 1.00 98.44 100 ALA A O 1
ATOM 817 N N . PRO A 1 101 ? -12.488 -7.283 7.510 1.00 98.19 101 PRO A N 1
ATOM 818 C CA . PRO A 1 101 ? -12.720 -8.456 6.672 1.00 98.19 101 PRO A CA 1
ATOM 819 C C . PRO A 1 101 ? -13.873 -8.282 5.672 1.00 98.19 101 PRO A C 1
ATOM 821 O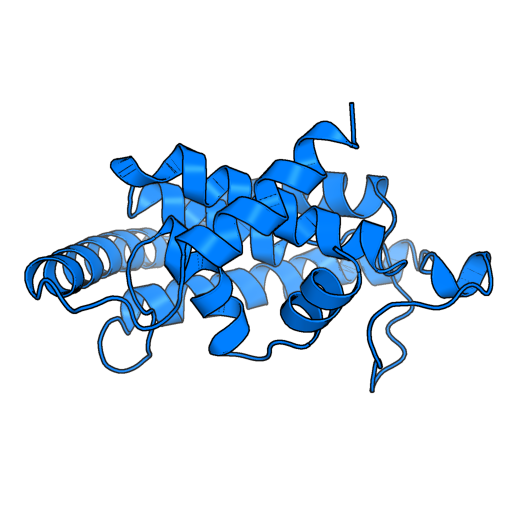 O . PRO A 1 101 ? -13.788 -8.771 4.547 1.00 98.19 101 PRO A O 1
ATOM 824 N N . GLU A 1 102 ? -14.914 -7.532 6.026 1.00 97.06 102 GLU A N 1
ATOM 825 C CA . GLU A 1 102 ? -16.065 -7.196 5.182 1.00 97.06 102 GLU A CA 1
ATOM 826 C C . GLU A 1 102 ? -15.739 -6.260 4.006 1.00 97.06 102 GLU A C 1
ATOM 828 O O . GLU A 1 102 ? -16.550 -6.120 3.092 1.00 97.06 102 GLU A O 1
ATOM 833 N N . LYS A 1 103 ? -14.560 -5.625 4.019 1.00 97.06 103 LYS A N 1
ATOM 834 C CA . LYS A 1 103 ? -14.029 -4.770 2.944 1.00 97.06 103 LYS A CA 1
ATOM 835 C C . LYS A 1 103 ? -12.851 -5.413 2.203 1.00 97.06 103 LYS A C 1
ATOM 837 O O . LYS A 1 103 ? -12.245 -4.771 1.346 1.00 97.06 103 LYS A O 1
ATOM 842 N N . SER A 1 104 ? -12.513 -6.668 2.514 1.00 96.81 104 SER A N 1
ATOM 843 C CA . SER A 1 104 ? -11.286 -7.324 2.035 1.00 96.81 104 SER A CA 1
ATOM 844 C C . SER A 1 104 ? -11.114 -7.281 0.522 1.00 96.81 104 SER A C 1
ATOM 846 O O . SER A 1 104 ? -10.022 -6.979 0.049 1.00 96.81 104 SER A O 1
ATOM 848 N N . ASP A 1 105 ? -12.165 -7.574 -0.244 1.00 95.19 105 ASP A N 1
ATOM 849 C CA . ASP A 1 105 ? -12.064 -7.647 -1.704 1.00 95.19 105 ASP A CA 1
ATOM 850 C C . ASP A 1 105 ? -11.667 -6.294 -2.309 1.00 95.19 105 ASP A C 1
ATOM 852 O O . ASP A 1 105 ? -10.723 -6.232 -3.106 1.00 95.19 105 ASP A O 1
ATOM 856 N N . ASP A 1 106 ? -12.310 -5.214 -1.858 1.00 94.31 106 ASP A N 1
ATOM 857 C CA . ASP A 1 106 ? -12.043 -3.844 -2.306 1.00 94.31 106 ASP A CA 1
ATOM 858 C C . ASP A 1 106 ? -10.651 -3.377 -1.863 1.00 94.31 106 ASP A C 1
ATOM 860 O O . ASP A 1 106 ? -9.888 -2.823 -2.656 1.00 94.31 106 ASP A O 1
ATOM 864 N N . ILE A 1 107 ? -10.272 -3.657 -0.613 1.00 96.94 107 ILE A N 1
ATOM 865 C CA . ILE A 1 107 ? -8.957 -3.308 -0.055 1.00 96.94 107 ILE A CA 1
ATOM 866 C C . ILE A 1 107 ? -7.837 -4.032 -0.812 1.00 96.94 107 ILE A C 1
ATOM 868 O O . ILE A 1 107 ? -6.850 -3.423 -1.231 1.00 96.94 107 ILE A O 1
ATOM 872 N N . LEU A 1 108 ? -7.974 -5.340 -1.028 1.00 96.38 108 LEU A N 1
ATOM 873 C CA . LEU A 1 108 ? -6.965 -6.128 -1.728 1.00 96.38 108 LEU A CA 1
ATOM 874 C C . LEU A 1 108 ? -6.903 -5.759 -3.215 1.00 96.38 108 LEU A C 1
ATOM 876 O O . LEU A 1 108 ? -5.813 -5.750 -3.794 1.00 96.38 108 LEU A O 1
ATOM 880 N N . ALA A 1 109 ? -8.035 -5.442 -3.850 1.00 94.00 109 ALA A N 1
ATOM 881 C CA . ALA A 1 109 ? -8.051 -4.899 -5.207 1.00 94.00 109 ALA A CA 1
ATOM 882 C C . ALA A 1 109 ? -7.278 -3.579 -5.276 1.00 94.00 109 ALA A C 1
ATOM 884 O O . ALA A 1 109 ? -6.351 -3.461 -6.084 1.00 94.00 109 ALA A O 1
ATOM 885 N N . ARG A 1 110 ? -7.557 -2.659 -4.351 1.00 93.62 110 ARG A N 1
ATOM 886 C CA . ARG A 1 110 ? -6.877 -1.369 -4.251 1.00 93.62 110 ARG A CA 1
ATOM 887 C C . ARG A 1 110 ? -5.367 -1.518 -4.071 1.00 93.62 110 ARG A C 1
ATOM 889 O O . ARG A 1 110 ? -4.594 -0.912 -4.812 1.00 93.62 110 ARG A O 1
ATOM 896 N N . GLY A 1 111 ? -4.927 -2.391 -3.164 1.00 94.50 111 GLY A N 1
ATOM 897 C CA . GLY A 1 111 ? -3.503 -2.675 -2.960 1.00 94.50 111 GLY A CA 1
ATOM 898 C C . GLY A 1 111 ? -2.818 -3.231 -4.213 1.00 94.50 111 GLY A C 1
ATOM 899 O O . GLY A 1 111 ? -1.694 -2.843 -4.545 1.00 94.50 111 GLY A O 1
ATOM 900 N N . ARG A 1 112 ? -3.494 -4.109 -4.971 1.00 93.69 112 ARG A N 1
ATOM 901 C CA . ARG A 1 112 ? -2.961 -4.602 -6.254 1.00 93.69 112 ARG A CA 1
ATOM 902 C C . ARG A 1 112 ? -2.809 -3.473 -7.266 1.00 93.69 112 ARG A C 1
ATOM 904 O O . ARG A 1 112 ? -1.773 -3.420 -7.931 1.00 93.69 112 ARG A O 1
ATOM 911 N N . GLU A 1 113 ? -3.811 -2.611 -7.380 1.00 92.38 113 GLU A N 1
ATOM 912 C CA . GLU A 1 113 ? -3.845 -1.495 -8.324 1.00 92.38 113 GLU A CA 1
ATOM 913 C C . GLU A 1 113 ? -2.783 -0.440 -8.033 1.00 92.38 113 GLU A C 1
ATOM 915 O O . GLU A 1 113 ? -2.116 0.001 -8.966 1.00 92.38 113 GLU A O 1
ATOM 920 N N . MET A 1 114 ? -2.553 -0.103 -6.764 1.00 91.88 114 MET A N 1
ATOM 921 C CA . MET A 1 114 ? -1.471 0.806 -6.370 1.00 91.88 114 MET A CA 1
ATOM 922 C C . MET A 1 114 ? -0.095 0.243 -6.750 1.00 91.88 114 MET A C 1
ATOM 924 O O . MET A 1 114 ? 0.767 0.962 -7.255 1.00 91.88 114 MET A O 1
ATOM 928 N N . GLY A 1 115 ? 0.107 -1.072 -6.608 1.00 93.00 115 GLY A N 1
ATOM 929 C CA . GLY A 1 115 ? 1.301 -1.729 -7.141 1.00 93.00 115 GLY A CA 1
ATOM 930 C C . GLY A 1 115 ? 1.416 -1.588 -8.666 1.00 93.00 115 GLY A C 1
ATOM 931 O O . GLY A 1 115 ? 2.504 -1.323 -9.178 1.00 93.00 115 GLY A O 1
ATOM 932 N N . GLN A 1 116 ? 0.303 -1.715 -9.396 1.00 93.25 116 GLN A N 1
ATOM 933 C CA . GLN A 1 116 ? 0.282 -1.560 -10.856 1.00 93.25 116 GLN A CA 1
ATOM 934 C C . GLN A 1 116 ? 0.522 -0.124 -11.322 1.00 93.25 116 GLN A C 1
ATOM 936 O O . GLN A 1 116 ? 1.124 0.081 -12.377 1.00 93.25 116 GLN A O 1
ATOM 941 N N . ASP A 1 117 ? 0.153 0.870 -10.519 1.00 92.94 117 ASP A N 1
ATOM 942 C CA . ASP A 1 117 ? 0.438 2.272 -10.818 1.00 92.94 117 ASP A CA 1
ATOM 943 C C . ASP A 1 117 ? 1.937 2.534 -10.977 1.00 92.94 117 ASP A C 1
ATOM 945 O O . ASP A 1 117 ? 2.338 3.296 -11.854 1.00 92.94 117 ASP A O 1
ATOM 949 N N . THR A 1 118 ? 2.792 1.819 -10.239 1.00 93.69 118 THR A N 1
ATOM 950 C CA . THR A 1 118 ? 4.252 1.907 -10.419 1.00 93.69 118 THR A CA 1
ATOM 951 C C . THR A 1 118 ? 4.723 1.396 -11.786 1.00 93.69 118 THR A C 1
ATOM 953 O O . THR A 1 118 ? 5.706 1.908 -12.327 1.00 93.69 118 THR A O 1
ATOM 956 N N . VAL A 1 119 ? 4.027 0.414 -12.368 1.00 94.81 119 VAL A N 1
ATOM 957 C CA . VAL A 1 119 ? 4.328 -0.131 -13.701 1.00 94.81 119 VAL A CA 1
ATOM 958 C C . VAL A 1 119 ? 3.852 0.842 -14.769 1.00 94.81 119 VAL A C 1
ATOM 960 O O . VAL A 1 119 ? 4.629 1.226 -15.642 1.00 94.81 119 VAL A O 1
ATOM 963 N N . ILE A 1 120 ? 2.605 1.308 -14.647 1.00 93.88 120 ILE A N 1
ATOM 964 C CA . ILE A 1 120 ? 1.997 2.296 -15.549 1.00 93.88 120 ILE A CA 1
ATOM 965 C C . ILE A 1 120 ? 2.833 3.574 -15.580 1.00 93.88 120 ILE A C 1
ATOM 967 O O . ILE A 1 120 ? 3.072 4.123 -16.646 1.00 93.88 120 ILE A O 1
ATOM 971 N N . CYS A 1 121 ? 3.344 4.007 -14.429 1.00 94.06 121 CYS A N 1
ATOM 972 C CA . CYS A 1 121 ? 4.191 5.185 -14.291 1.00 94.06 121 CYS A CA 1
ATOM 973 C C . CYS A 1 121 ? 5.617 5.014 -14.848 1.00 94.06 121 CYS A C 1
ATOM 975 O O . CYS A 1 121 ? 6.447 5.906 -14.664 1.00 94.06 121 CYS A O 1
ATOM 977 N N . ASN A 1 122 ? 5.948 3.877 -15.475 1.00 94.62 122 ASN A N 1
ATOM 978 C CA . ASN A 1 122 ? 7.303 3.545 -15.931 1.00 94.62 122 ASN A CA 1
ATOM 979 C C . ASN A 1 122 ? 8.342 3.587 -14.782 1.00 94.62 122 ASN A C 1
ATOM 981 O O . ASN A 1 122 ? 9.518 3.908 -14.983 1.00 94.62 122 ASN A O 1
ATOM 985 N N . TYR A 1 123 ? 7.912 3.298 -13.546 1.00 93.44 123 TYR A N 1
ATOM 986 C CA . TYR A 1 123 ? 8.743 3.397 -12.343 1.00 93.44 123 TYR A CA 1
ATOM 987 C C . TYR A 1 123 ? 9.285 2.045 -11.870 1.00 93.44 123 TYR A C 1
ATOM 989 O O . TYR A 1 123 ? 10.437 1.978 -11.428 1.00 93.44 123 TYR A O 1
ATOM 997 N N . SER A 1 124 ? 8.503 0.975 -12.005 1.00 94.94 124 SER A N 1
ATOM 998 C CA . SER A 1 124 ? 8.881 -0.384 -11.597 1.00 94.94 124 SER A CA 1
ATOM 999 C C . SER A 1 124 ? 8.582 -1.398 -12.697 1.00 94.94 124 SER A C 1
ATOM 1001 O O . SER A 1 124 ? 7.643 -1.236 -13.473 1.00 94.94 124 SER A O 1
ATOM 1003 N N . TRP A 1 125 ? 9.377 -2.466 -12.773 1.00 97.06 125 TRP A N 1
ATOM 1004 C CA . TRP A 1 125 ? 9.060 -3.590 -13.652 1.00 97.06 125 TRP A CA 1
ATOM 1005 C C . TRP A 1 125 ? 7.908 -4.410 -13.058 1.00 97.06 125 TRP A C 1
ATOM 1007 O O . TRP A 1 125 ? 7.837 -4.571 -11.840 1.00 97.06 125 TRP A O 1
ATOM 1017 N N . GLN A 1 126 ? 7.068 -5.025 -13.900 1.00 97.38 126 GLN A N 1
ATOM 1018 C CA . GLN A 1 126 ? 6.000 -5.925 -13.433 1.00 97.38 126 GLN A CA 1
ATOM 1019 C C . GLN A 1 126 ? 6.532 -7.036 -12.513 1.00 97.38 126 GLN A C 1
ATOM 1021 O O . GLN A 1 126 ?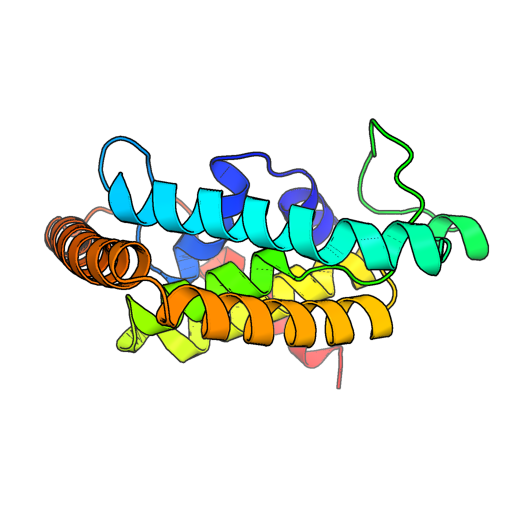 5.914 -7.366 -11.502 1.00 97.38 126 GLN A O 1
ATOM 1026 N N . SER A 1 127 ? 7.703 -7.594 -12.832 1.00 97.88 127 SER A N 1
ATOM 1027 C CA . SER A 1 127 ? 8.347 -8.619 -12.008 1.00 97.88 127 SER A CA 1
ATOM 1028 C C . SER A 1 127 ? 8.783 -8.094 -10.636 1.00 97.88 127 SER A C 1
ATOM 1030 O O . SER A 1 127 ? 8.736 -8.842 -9.668 1.00 97.88 127 SER A O 1
ATOM 1032 N N . ASP A 1 128 ? 9.161 -6.817 -10.523 1.00 97.62 128 ASP A N 1
ATOM 1033 C CA . ASP A 1 128 ? 9.532 -6.223 -9.233 1.00 97.62 128 ASP A CA 1
ATOM 1034 C C . ASP A 1 128 ? 8.313 -6.068 -8.328 1.00 97.62 128 ASP A C 1
ATOM 1036 O O . ASP A 1 128 ? 8.424 -6.294 -7.127 1.00 97.62 128 ASP A O 1
ATOM 1040 N N . VAL A 1 129 ? 7.166 -5.699 -8.913 1.00 97.25 129 VAL A N 1
ATOM 1041 C CA . VAL A 1 129 ? 5.882 -5.576 -8.207 1.00 97.25 129 VAL A CA 1
ATOM 1042 C C . VAL A 1 129 ? 5.401 -6.934 -7.715 1.00 97.25 129 VAL A C 1
ATOM 1044 O O . VAL A 1 129 ? 4.968 -7.063 -6.572 1.00 97.25 129 VAL A O 1
ATOM 1047 N N . ASN A 1 130 ? 5.516 -7.967 -8.551 1.00 97.31 130 ASN A N 1
ATOM 1048 C CA . ASN A 1 130 ? 5.158 -9.329 -8.161 1.00 97.31 130 ASN A CA 1
ATOM 1049 C C . ASN A 1 130 ? 5.990 -9.801 -6.958 1.00 97.31 130 ASN A C 1
ATOM 1051 O O . ASN A 1 130 ? 5.431 -10.293 -5.980 1.00 97.31 130 ASN A O 1
ATOM 1055 N N . GLU A 1 131 ? 7.305 -9.588 -6.993 1.00 97.88 131 GLU A N 1
ATOM 1056 C CA . GLU A 1 131 ? 8.206 -9.986 -5.904 1.00 97.88 131 GLU A CA 1
ATOM 1057 C C . GLU A 1 131 ? 8.056 -9.103 -4.661 1.00 97.88 131 GLU A C 1
ATOM 1059 O O . GLU A 1 131 ? 8.197 -9.587 -3.540 1.00 97.88 131 GLU A O 1
ATOM 1064 N N . GLY A 1 132 ? 7.684 -7.830 -4.820 1.00 97.38 132 GLY A N 1
ATOM 1065 C CA . GLY A 1 132 ? 7.324 -6.978 -3.689 1.00 97.38 132 GLY A CA 1
ATOM 1066 C C . GLY A 1 132 ? 6.095 -7.484 -2.941 1.00 97.38 132 GLY A C 1
ATOM 1067 O O . GLY A 1 132 ? 6.087 -7.458 -1.710 1.00 97.38 132 GLY A O 1
ATOM 1068 N N . ARG A 1 133 ? 5.087 -8.013 -3.650 1.00 97.44 133 ARG A N 1
ATOM 1069 C CA . ARG A 1 133 ? 3.919 -8.657 -3.021 1.00 97.44 133 ARG A CA 1
ATOM 1070 C C . ARG A 1 133 ? 4.306 -9.922 -2.256 1.00 97.44 133 ARG A C 1
ATOM 1072 O O . ARG A 1 133 ? 3.868 -10.108 -1.128 1.00 97.44 133 ARG A O 1
ATOM 1079 N N . VAL A 1 134 ? 5.163 -10.768 -2.831 1.00 97.88 134 VAL A N 1
ATOM 1080 C CA . VAL A 1 134 ? 5.659 -11.976 -2.144 1.00 97.88 134 VAL A CA 1
ATOM 1081 C C . VAL A 1 134 ? 6.430 -11.601 -0.879 1.00 97.88 134 VAL A C 1
ATOM 1083 O O . VAL A 1 134 ? 6.141 -12.127 0.196 1.00 97.88 134 VAL A O 1
ATOM 1086 N N . LEU A 1 135 ? 7.375 -10.662 -0.989 1.00 97.12 135 LEU A N 1
ATOM 1087 C CA . LEU A 1 135 ? 8.173 -10.198 0.144 1.00 97.12 135 LEU A CA 1
ATOM 1088 C C . LEU A 1 135 ? 7.289 -9.652 1.267 1.00 97.12 135 LEU A C 1
ATOM 1090 O O . LEU A 1 135 ? 7.464 -10.020 2.425 1.00 97.12 135 LEU A O 1
ATOM 1094 N N . SER A 1 136 ? 6.324 -8.803 0.925 1.00 97.19 136 SER A N 1
ATOM 1095 C CA . SER A 1 136 ? 5.432 -8.202 1.916 1.00 97.19 136 SER A CA 1
ATOM 1096 C C . SER A 1 136 ? 4.513 -9.212 2.586 1.00 97.19 136 SER A C 1
ATOM 1098 O O . SER A 1 136 ? 4.359 -9.150 3.800 1.00 97.19 136 SER A O 1
ATOM 1100 N N . SER A 1 137 ? 3.991 -10.206 1.863 1.00 98.12 137 SER A N 1
ATOM 1101 C CA . SER A 1 137 ? 3.263 -11.316 2.489 1.00 98.12 137 SER A CA 1
ATOM 1102 C C . SER A 1 137 ? 4.128 -12.098 3.488 1.00 98.12 137 SER A C 1
ATOM 1104 O O . SER A 1 137 ? 3.636 -12.481 4.548 1.00 98.12 137 SER A O 1
ATOM 1106 N N . ILE A 1 138 ? 5.419 -12.303 3.196 1.00 97.69 138 ILE A N 1
ATOM 1107 C CA . ILE A 1 138 ? 6.357 -12.945 4.132 1.00 97.69 138 ILE A CA 1
ATOM 1108 C C . ILE A 1 138 ? 6.571 -12.074 5.373 1.00 97.69 138 ILE A C 1
ATOM 1110 O O . ILE A 1 138 ? 6.549 -12.594 6.488 1.00 97.69 138 ILE A O 1
ATOM 1114 N N . VAL A 1 139 ? 6.777 -10.766 5.194 1.00 97.81 139 VAL A N 1
ATOM 1115 C CA . VAL A 1 139 ? 6.978 -9.833 6.311 1.00 97.81 139 VAL A CA 1
ATOM 1116 C C . VAL A 1 139 ? 5.732 -9.772 7.186 1.00 97.81 139 VAL A C 1
ATOM 1118 O O . VAL A 1 139 ? 5.848 -10.008 8.383 1.00 97.81 139 VAL A O 1
ATOM 1121 N N . VAL A 1 140 ? 4.540 -9.589 6.611 1.00 98.31 140 VAL A N 1
ATOM 1122 C CA . VAL A 1 140 ? 3.277 -9.591 7.368 1.00 98.31 140 VAL A CA 1
ATOM 1123 C C . VAL A 1 140 ? 3.106 -10.900 8.142 1.00 98.31 140 VAL A C 1
ATOM 1125 O O . VAL A 1 140 ? 2.807 -10.868 9.333 1.00 98.31 140 VAL A O 1
ATOM 1128 N N . ALA A 1 141 ? 3.396 -12.057 7.538 1.00 98.38 141 ALA A N 1
ATOM 1129 C CA . ALA A 1 141 ? 3.361 -13.335 8.252 1.00 98.38 141 ALA A CA 1
ATOM 1130 C C . ALA A 1 141 ? 4.365 -13.410 9.423 1.00 98.38 141 ALA A C 1
ATOM 1132 O O . ALA A 1 141 ? 4.096 -14.071 10.425 1.00 98.38 141 ALA A O 1
ATOM 1133 N N . ARG A 1 142 ? 5.523 -12.741 9.330 1.00 97.62 142 ARG A N 1
ATOM 1134 C CA . ARG A 1 142 ? 6.484 -12.635 10.441 1.00 97.62 142 ARG A CA 1
ATOM 1135 C C . ARG A 1 142 ? 6.025 -11.674 11.526 1.00 97.62 142 ARG A C 1
ATOM 1137 O O . ARG A 1 142 ? 6.223 -11.997 12.694 1.00 97.62 142 ARG A O 1
ATOM 1144 N N . LEU A 1 143 ? 5.387 -10.563 11.163 1.00 97.75 143 LEU A N 1
ATOM 1145 C CA . LEU A 1 143 ? 4.826 -9.613 12.125 1.00 97.75 143 LEU A CA 1
ATOM 1146 C C . LEU A 1 143 ? 3.808 -10.286 13.048 1.00 97.75 143 LEU A C 1
ATOM 1148 O O . LEU A 1 143 ? 3.829 -10.053 14.249 1.00 97.75 143 LEU A O 1
ATOM 1152 N N . HIS A 1 144 ? 3.019 -11.229 12.533 1.00 98.31 144 HIS A N 1
ATOM 1153 C CA . HIS A 1 144 ? 2.081 -12.017 13.336 1.00 98.31 144 HIS A CA 1
ATOM 1154 C C . HIS A 1 144 ? 2.730 -12.869 14.438 1.00 98.31 144 HIS A C 1
ATOM 1156 O O . HIS A 1 144 ? 2.028 -13.319 15.340 1.00 98.31 144 HIS A O 1
ATOM 1162 N N . ALA A 1 145 ? 4.044 -13.113 14.400 1.00 98.25 145 ALA A N 1
ATOM 1163 C CA . ALA A 1 145 ? 4.753 -13.789 15.488 1.00 98.25 145 ALA A CA 1
ATOM 1164 C C . ALA A 1 145 ? 5.075 -12.856 16.672 1.00 98.25 145 ALA A C 1
ATOM 1166 O O . ALA A 1 145 ? 5.541 -13.336 17.706 1.00 98.25 145 ALA A O 1
ATOM 1167 N N . LEU A 1 146 ? 4.857 -11.546 16.522 1.00 97.88 146 LEU A N 1
ATOM 1168 C CA . LEU A 1 146 ? 5.108 -10.537 17.545 1.00 97.88 146 LEU A CA 1
ATOM 1169 C C . LEU A 1 146 ? 3.815 -10.271 18.337 1.00 97.88 146 LEU A C 1
ATOM 1171 O O . LEU A 1 146 ? 2.822 -9.839 17.742 1.00 97.88 146 LEU A O 1
ATOM 1175 N N . PRO A 1 147 ? 3.794 -10.492 19.666 1.00 98.00 147 PRO A N 1
ATOM 1176 C CA . PRO A 1 147 ? 2.621 -10.200 20.493 1.00 98.00 147 PRO A CA 1
ATOM 1177 C C . PRO A 1 147 ? 2.160 -8.741 20.393 1.00 98.00 147 PRO A C 1
ATOM 1179 O O . PRO A 1 147 ? 0.965 -8.460 20.423 1.00 98.00 147 PRO A O 1
ATOM 1182 N N . GLU A 1 148 ? 3.098 -7.808 20.231 1.00 96.38 148 GLU A N 1
ATOM 1183 C CA . GLU A 1 148 ? 2.813 -6.381 20.102 1.00 96.38 148 GLU A CA 1
ATOM 1184 C C . GLU A 1 148 ? 2.050 -6.065 18.811 1.00 96.38 148 GLU A C 1
ATOM 1186 O O . GLU A 1 148 ? 1.163 -5.214 18.821 1.00 96.38 148 GLU A O 1
ATOM 1191 N N . PHE A 1 149 ? 2.355 -6.764 17.712 1.00 97.88 149 PHE A N 1
ATOM 1192 C CA . PHE A 1 149 ? 1.633 -6.600 16.450 1.00 97.88 149 PHE A CA 1
ATOM 1193 C C . PHE A 1 149 ? 0.184 -7.071 16.587 1.00 97.88 149 PHE A C 1
ATOM 1195 O O . PHE A 1 149 ? -0.732 -6.343 16.215 1.00 97.88 149 PHE A O 1
ATOM 1202 N N . GLN A 1 150 ? -0.034 -8.243 17.195 1.00 98.38 150 GLN A N 1
ATOM 1203 C CA . GLN A 1 150 ? -1.384 -8.758 17.443 1.00 98.38 150 GLN A CA 1
ATOM 1204 C C . GLN A 1 150 ? -2.197 -7.814 18.339 1.00 98.38 150 GLN A C 1
ATOM 1206 O O . GLN A 1 150 ? -3.362 -7.551 18.059 1.00 98.38 150 GLN A O 1
ATOM 1211 N N . ALA A 1 151 ? -1.576 -7.250 19.381 1.00 98.19 151 ALA A N 1
ATOM 1212 C CA . ALA A 1 151 ? -2.234 -6.268 20.239 1.00 98.19 151 ALA A CA 1
ATOM 1213 C C . ALA A 1 151 ? -2.655 -5.009 19.461 1.00 98.19 151 ALA A C 1
ATOM 1215 O O . ALA A 1 151 ? -3.775 -4.535 19.625 1.00 98.19 151 ALA A O 1
ATOM 1216 N N . TYR A 1 152 ? -1.795 -4.493 18.576 1.00 98.12 152 TYR A N 1
ATOM 1217 C CA . TYR A 1 152 ? -2.140 -3.336 17.743 1.00 98.12 152 TYR A CA 1
ATOM 1218 C C . TYR A 1 152 ? -3.252 -3.650 16.732 1.00 98.12 152 TYR A C 1
ATOM 1220 O O . TYR A 1 152 ? -4.063 -2.768 16.465 1.00 98.12 152 TYR A O 1
ATOM 1228 N N . ILE A 1 153 ? -3.322 -4.872 16.186 1.00 98.62 153 ILE A N 1
ATOM 1229 C CA . ILE A 1 153 ? -4.432 -5.290 15.312 1.00 98.62 153 ILE A CA 1
ATOM 1230 C C . ILE A 1 153 ? -5.768 -5.205 16.058 1.00 98.62 153 ILE A C 1
ATOM 1232 O O . ILE A 1 153 ? -6.732 -4.660 15.522 1.00 98.62 153 ILE A O 1
ATOM 1236 N N . GLU A 1 154 ? -5.837 -5.703 17.294 1.00 98.62 154 GLU A N 1
ATOM 1237 C CA . GLU A 1 154 ? -7.079 -5.680 18.076 1.00 98.62 154 GLU A CA 1
ATOM 1238 C C . GLU A 1 154 ? -7.505 -4.252 18.453 1.00 98.62 154 GLU A C 1
ATOM 1240 O O . GLU A 1 154 ? -8.680 -3.903 18.316 1.00 98.62 154 GLU A O 1
ATOM 1245 N N . GLU A 1 155 ? -6.559 -3.391 18.836 1.00 98.69 155 GLU A N 1
ATOM 1246 C CA . GLU A 1 155 ? -6.850 -1.971 19.075 1.00 98.69 155 GLU A CA 1
ATOM 1247 C C . GLU A 1 155 ? -7.305 -1.261 17.790 1.00 98.69 155 GLU A C 1
ATOM 1249 O O . GLU A 1 155 ? -8.299 -0.536 17.798 1.00 98.69 155 GLU A O 1
ATOM 1254 N N . ALA A 1 156 ? -6.658 -1.526 16.651 1.00 98.62 156 ALA A N 1
ATOM 1255 C CA . ALA A 1 156 ? -7.032 -0.938 15.366 1.00 98.62 156 ALA A CA 1
ATOM 1256 C C . ALA A 1 156 ? -8.439 -1.364 14.899 1.00 98.62 156 ALA A C 1
ATOM 1258 O O . ALA A 1 156 ? -9.170 -0.550 14.332 1.00 98.62 156 ALA A O 1
ATOM 1259 N N . LYS A 1 157 ? -8.863 -2.607 15.174 1.00 98.69 157 LYS A N 1
ATOM 1260 C CA . LYS A 1 157 ? -10.252 -3.057 14.942 1.00 98.69 157 LYS A CA 1
ATOM 1261 C C . LYS A 1 157 ? -11.252 -2.261 15.787 1.00 98.69 157 LYS A C 1
ATOM 1263 O O . LYS A 1 157 ? -12.310 -1.865 15.288 1.00 98.69 157 LYS A O 1
ATOM 1268 N N . SER A 1 158 ? -10.918 -2.002 17.052 1.00 98.50 158 SER A N 1
ATOM 1269 C CA . SER A 1 158 ? -11.739 -1.195 17.966 1.00 98.50 158 SER A CA 1
ATOM 1270 C C . SER A 1 158 ? -11.846 0.267 17.508 1.00 98.50 158 SER A C 1
ATOM 1272 O O . SER A 1 158 ? -12.944 0.837 17.465 1.00 98.50 158 SER A O 1
ATOM 1274 N N . GLU A 1 159 ? -10.727 0.863 17.085 1.00 98.38 159 GLU A N 1
ATOM 1275 C CA . GLU A 1 159 ? -10.683 2.210 16.506 1.00 98.38 159 GLU A CA 1
ATOM 1276 C C . GLU A 1 159 ? -11.548 2.313 15.253 1.00 98.38 159 GLU A C 1
ATOM 1278 O O . GLU A 1 159 ? -12.398 3.200 15.162 1.00 98.38 159 GLU A O 1
ATOM 1283 N N . LEU A 1 16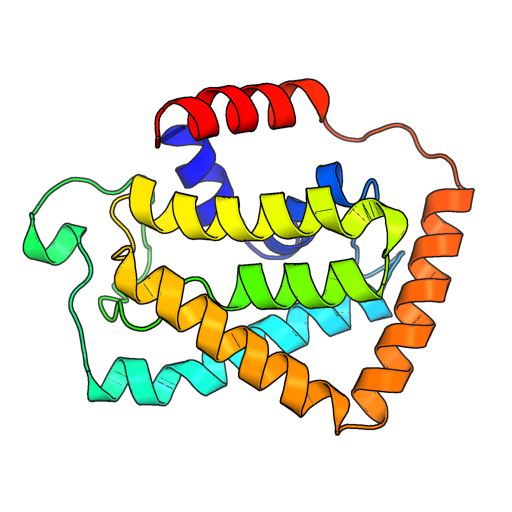0 ? -11.381 1.384 14.308 1.00 98.06 160 LEU A N 1
ATOM 1284 C CA . LEU A 1 160 ? -12.122 1.402 13.052 1.00 98.06 160 LEU A CA 1
ATOM 1285 C C . LEU A 1 160 ? -13.629 1.252 13.282 1.00 98.06 160 LEU A C 1
ATOM 1287 O O . LEU A 1 160 ? -14.417 2.004 12.709 1.00 98.06 160 LEU A O 1
ATOM 1291 N N . THR A 1 161 ? -14.027 0.356 14.190 1.00 97.88 161 THR A N 1
ATOM 1292 C CA . THR A 1 161 ? -15.431 0.209 14.604 1.00 97.88 161 THR A CA 1
ATOM 1293 C C . THR A 1 161 ? -15.981 1.527 15.156 1.00 97.88 161 THR A C 1
ATOM 1295 O O . THR A 1 161 ? -17.088 1.942 14.808 1.00 97.88 161 THR A O 1
ATOM 1298 N N . SER A 1 162 ? -15.195 2.219 15.985 1.00 97.38 162 SER A N 1
ATOM 1299 C CA . SER A 1 162 ? -15.572 3.513 16.562 1.00 97.38 162 SER A CA 1
ATOM 1300 C C . SER A 1 162 ? -15.678 4.616 15.506 1.00 97.38 162 SER A C 1
ATOM 1302 O O . SER A 1 162 ? -16.552 5.474 15.610 1.00 97.38 162 SER A O 1
ATOM 1304 N N . VAL A 1 163 ? -14.819 4.602 14.482 1.00 96.75 163 VAL A N 1
ATOM 1305 C CA . VAL A 1 163 ? -14.883 5.539 13.350 1.00 96.75 163 VAL A CA 1
ATOM 1306 C C . VAL A 1 163 ? -16.130 5.295 12.506 1.00 96.75 163 VAL A C 1
ATOM 1308 O O . VAL A 1 163 ? -16.870 6.241 12.245 1.00 96.75 163 VAL A O 1
ATOM 1311 N N . TRP A 1 164 ? -16.417 4.049 12.127 1.00 96.25 164 TRP A N 1
ATOM 1312 C CA . TRP A 1 164 ? -17.610 3.732 11.339 1.00 96.25 164 TRP A CA 1
ATOM 1313 C C . TRP A 1 164 ? -18.913 4.030 12.080 1.00 96.25 164 TRP A C 1
ATOM 1315 O O . TRP A 1 164 ? -19.869 4.493 11.464 1.00 96.25 164 TRP A O 1
ATOM 1325 N N . ALA A 1 165 ? -18.946 3.854 13.403 1.00 97.19 165 ALA A N 1
ATOM 1326 C CA . ALA A 1 165 ? -20.114 4.192 14.215 1.00 97.19 165 ALA A CA 1
ATOM 1327 C C . ALA A 1 165 ? -20.476 5.691 14.188 1.00 97.19 165 ALA A C 1
ATOM 1329 O O . ALA A 1 165 ? -21.605 6.047 14.526 1.00 97.19 165 ALA A O 1
ATOM 1330 N N . LYS A 1 166 ? -19.545 6.575 13.795 1.00 95.12 166 LYS A N 1
ATOM 1331 C CA . LYS A 1 166 ? -19.814 8.014 13.645 1.00 95.12 166 LYS A CA 1
ATOM 1332 C C . LYS A 1 166 ? -20.618 8.350 12.385 1.00 95.12 166 LYS A C 1
ATOM 1334 O O . LYS A 1 166 ? -21.126 9.465 12.320 1.00 95.12 166 LYS A O 1
ATOM 1339 N N . ASP A 1 167 ? -20.700 7.436 11.411 1.00 92.00 167 ASP A N 1
ATOM 1340 C CA . ASP A 1 167 ? -21.423 7.614 10.139 1.00 92.00 167 ASP A CA 1
ATOM 1341 C C . ASP A 1 167 ? -21.116 8.965 9.459 1.00 92.00 167 ASP A C 1
ATOM 1343 O O . ASP A 1 167 ? -21.995 9.742 9.082 1.00 92.00 167 ASP A O 1
ATOM 1347 N N . LEU A 1 168 ? -19.823 9.303 9.396 1.00 88.88 168 LEU A N 1
ATOM 1348 C CA . LEU A 1 168 ? -19.375 10.577 8.842 1.00 88.88 168 LEU A CA 1
ATOM 1349 C C . LEU A 1 168 ? -19.577 10.607 7.320 1.00 88.88 168 LEU A C 1
ATOM 1351 O O . LEU A 1 168 ? -19.341 9.600 6.649 1.00 88.88 168 LEU A O 1
ATOM 1355 N N . PRO A 1 169 ? -19.950 11.768 6.749 1.00 87.69 169 PRO A N 1
ATOM 1356 C CA . PRO A 1 169 ? -20.084 11.897 5.307 1.00 87.69 169 PRO A CA 1
ATOM 1357 C C . PRO A 1 169 ? -18.737 11.654 4.604 1.00 87.69 169 PRO A C 1
ATOM 1359 O O . PRO A 1 169 ? -17.688 12.018 5.150 1.00 87.69 169 PRO A O 1
ATOM 1362 N N . PRO A 1 170 ? -18.745 11.101 3.375 1.00 89.44 170 PRO A N 1
ATOM 1363 C CA . PRO A 1 170 ? -17.528 10.909 2.606 1.00 89.44 170 PRO A CA 1
ATOM 1364 C C . PRO A 1 170 ? -16.756 12.217 2.397 1.00 89.44 170 PRO A C 1
ATOM 1366 O O . PRO A 1 170 ? -17.340 13.240 2.039 1.00 89.44 170 PRO A O 1
ATOM 1369 N N . ILE A 1 171 ? -15.433 12.187 2.576 1.00 88.50 171 ILE A N 1
ATOM 1370 C CA . ILE A 1 171 ? -14.554 13.357 2.383 1.00 88.50 171 ILE A CA 1
ATOM 1371 C C . ILE A 1 171 ? -14.017 13.460 0.947 1.00 88.50 171 ILE A C 1
ATOM 1373 O O . ILE A 1 171 ? -13.385 14.455 0.596 1.00 88.50 171 ILE A O 1
ATOM 1377 N N . ARG A 1 172 ? -14.242 12.430 0.119 1.00 88.75 172 ARG A N 1
ATOM 1378 C CA . ARG A 1 172 ? -13.892 12.387 -1.307 1.00 88.75 172 ARG A CA 1
ATOM 1379 C C . ARG A 1 172 ? -14.872 11.524 -2.099 1.00 88.75 172 ARG A C 1
ATOM 1381 O O . ARG A 1 172 ? -15.559 10.679 -1.530 1.00 88.75 172 ARG A O 1
ATOM 1388 N N . ASP A 1 173 ? -14.928 11.758 -3.406 1.00 89.81 173 ASP A N 1
ATOM 1389 C CA . ASP A 1 173 ? -15.823 11.058 -4.330 1.00 89.81 173 ASP A CA 1
ATOM 1390 C C . ASP A 1 173 ? -15.277 9.661 -4.672 1.00 89.81 173 ASP A C 1
ATOM 1392 O O . ASP A 1 173 ? -14.434 9.490 -5.557 1.00 89.81 173 ASP A O 1
ATOM 1396 N N . CYS A 1 174 ? -15.744 8.658 -3.928 1.00 90.56 174 CYS A N 1
ATOM 1397 C CA . CYS A 1 174 ? -15.324 7.273 -4.117 1.00 90.56 174 CYS A CA 1
ATOM 1398 C C . CYS A 1 174 ? -15.935 6.612 -5.356 1.00 90.56 174 CYS A C 1
ATOM 1400 O O . CYS A 1 174 ? -15.335 5.680 -5.890 1.00 90.56 174 CYS A O 1
ATOM 1402 N N . ASP A 1 175 ? -17.066 7.107 -5.863 1.00 87.38 175 ASP A N 1
ATOM 1403 C CA . ASP A 1 175 ? -17.648 6.606 -7.109 1.00 87.38 175 ASP A CA 1
ATOM 1404 C C . ASP A 1 175 ? -16.793 7.040 -8.303 1.00 87.38 175 ASP A C 1
ATOM 1406 O O . ASP A 1 175 ? -16.479 6.228 -9.179 1.00 87.38 175 ASP A O 1
ATOM 1410 N N . ALA A 1 176 ? -16.342 8.298 -8.306 1.00 86.44 176 ALA A N 1
ATOM 1411 C CA . ALA A 1 176 ? -15.404 8.795 -9.304 1.00 86.44 176 ALA A CA 1
ATOM 1412 C C . ALA A 1 176 ? -14.055 8.059 -9.245 1.00 86.44 176 ALA A C 1
ATOM 1414 O O . ALA A 1 176 ? -13.536 7.671 -10.294 1.00 86.44 176 ALA A O 1
ATOM 1415 N N . GLU A 1 177 ? -13.503 7.818 -8.047 1.00 84.56 177 GLU A N 1
ATOM 1416 C CA . GLU A 1 177 ? -12.268 7.031 -7.885 1.00 84.56 177 GLU A CA 1
ATOM 1417 C C . GLU A 1 177 ? -12.440 5.621 -8.470 1.00 84.56 177 GLU A C 1
ATOM 1419 O O . GLU A 1 177 ? -11.673 5.210 -9.347 1.00 84.56 177 GLU A O 1
ATOM 1424 N N . ASN A 1 178 ? -13.495 4.913 -8.062 1.00 83.50 178 ASN A N 1
ATOM 1425 C CA . ASN A 1 178 ? -13.767 3.551 -8.514 1.00 83.50 178 ASN A CA 1
ATOM 1426 C C . ASN A 1 178 ? -14.008 3.469 -10.026 1.00 83.50 178 ASN A C 1
ATOM 1428 O O . ASN A 1 178 ? -13.548 2.522 -10.664 1.00 83.50 178 ASN A O 1
ATOM 1432 N N . ALA A 1 179 ? -14.666 4.462 -10.635 1.00 82.31 179 ALA A N 1
ATOM 1433 C CA . ALA A 1 179 ? -14.894 4.495 -12.079 1.00 82.31 179 ALA A CA 1
ATOM 1434 C C . ALA A 1 179 ? -13.581 4.545 -12.882 1.00 82.31 179 ALA A C 1
ATOM 1436 O O . ALA A 1 179 ? -13.443 3.848 -13.893 1.00 82.31 179 ALA A O 1
ATOM 1437 N N . VAL A 1 180 ? -12.593 5.326 -12.425 1.00 79.19 180 VAL A N 1
ATOM 1438 C CA . VAL A 1 180 ? -11.277 5.417 -13.083 1.00 79.19 180 VAL A CA 1
ATOM 1439 C C . VAL A 1 180 ? -10.492 4.106 -12.944 1.00 79.19 180 VAL A C 1
ATOM 1441 O O . VAL A 1 180 ? -9.797 3.694 -13.884 1.00 79.19 180 VAL A O 1
ATOM 1444 N N . LEU A 1 181 ? -10.615 3.434 -11.798 1.00 76.31 181 LEU A N 1
ATOM 1445 C CA . LEU A 1 181 ? -9.978 2.142 -11.530 1.00 76.31 181 LEU A CA 1
ATOM 1446 C C . LEU A 1 181 ? -10.597 1.021 -12.389 1.00 76.31 181 LEU A C 1
ATOM 1448 O O . LEU A 1 181 ? -9.879 0.341 -13.129 1.00 76.31 181 LEU A O 1
ATOM 1452 N N . PHE A 1 182 ? -11.931 0.916 -12.421 1.00 68.69 182 PHE A N 1
ATOM 1453 C CA . PHE A 1 182 ? -12.666 -0.103 -13.187 1.00 68.69 182 PHE A CA 1
ATOM 1454 C C . PHE A 1 182 ? -12.445 -0.032 -14.701 1.00 68.69 182 PHE A C 1
ATOM 1456 O O . PHE A 1 182 ? -12.253 -1.059 -15.350 1.00 68.69 182 PHE A O 1
ATOM 1463 N N . GLN A 1 183 ? -12.442 1.166 -15.293 1.00 60.44 183 GLN A N 1
ATOM 1464 C CA . GLN A 1 183 ? -12.187 1.316 -16.734 1.00 60.44 183 GLN A CA 1
ATOM 1465 C C . GLN A 1 183 ? -10.780 0.848 -17.134 1.00 60.44 183 GLN A C 1
ATOM 1467 O O . GLN A 1 183 ? -10.546 0.487 -18.286 1.00 60.44 183 GLN A O 1
ATOM 1472 N N . SER A 1 184 ? -9.844 0.834 -16.183 1.00 55.97 184 SER A N 1
ATOM 1473 C CA . SER A 1 184 ? -8.447 0.480 -16.421 1.00 55.97 184 SER A CA 1
ATOM 1474 C C . SER A 1 184 ? -8.180 -1.024 -16.267 1.00 55.97 184 SER A C 1
ATOM 1476 O O . SER A 1 184 ? -7.336 -1.562 -16.983 1.00 55.97 184 SER A O 1
ATOM 1478 N N . SER A 1 185 ? -8.906 -1.730 -15.390 1.00 54.31 185 SER A N 1
ATOM 1479 C CA . SER A 1 185 ? -8.740 -3.182 -15.198 1.00 54.31 185 SER A CA 1
ATOM 1480 C C . SER A 1 185 ? -9.177 -3.995 -16.425 1.00 54.31 185 SER A C 1
ATOM 1482 O O . SER A 1 185 ? -8.546 -4.998 -16.752 1.00 54.31 185 SER A O 1
ATOM 1484 N N . LEU A 1 186 ? -10.169 -3.507 -17.177 1.00 47.53 186 LEU A N 1
ATOM 1485 C CA . LEU A 1 186 ? -10.636 -4.105 -18.435 1.00 47.53 186 LEU A CA 1
ATOM 1486 C C . LEU A 1 186 ? -9.666 -3.927 -19.615 1.00 47.53 186 LEU A C 1
ATOM 1488 O O . LEU A 1 186 ? -9.755 -4.670 -20.584 1.00 47.53 186 LEU A O 1
ATOM 1492 N N . ALA A 1 187 ? -8.734 -2.972 -19.543 1.00 40.94 187 ALA A N 1
ATOM 1493 C CA . ALA A 1 187 ? -7.736 -2.729 -20.591 1.00 40.94 187 ALA A CA 1
ATOM 1494 C C . ALA A 1 187 ? -6.454 -3.569 -20.420 1.00 40.94 187 ALA A C 1
ATOM 1496 O O . ALA A 1 187 ? -5.529 -3.449 -21.222 1.00 40.94 187 ALA A O 1
ATOM 1497 N N . THR A 1 188 ? -6.382 -4.385 -19.361 1.00 41.84 188 THR A N 1
ATOM 1498 C CA . THR A 1 188 ? -5.192 -5.179 -19.004 1.00 41.84 188 THR A CA 1
ATOM 1499 C C . THR A 1 188 ? -5.403 -6.694 -19.181 1.00 41.84 188 THR A C 1
ATOM 1501 O O . THR A 1 188 ? -4.528 -7.469 -18.795 1.00 41.84 188 THR A O 1
ATOM 1504 N N . PHE A 1 189 ? -6.537 -7.108 -19.764 1.00 35.84 189 PHE A N 1
ATOM 1505 C CA . PHE A 1 189 ? -6.838 -8.488 -20.170 1.00 35.84 189 PHE A CA 1
ATOM 1506 C C . PHE A 1 189 ? -6.830 -8.641 -21.691 1.00 35.84 189 PHE A C 1
ATOM 1508 O O . PHE A 1 189 ? -7.327 -7.721 -22.378 1.00 35.84 189 PHE A O 1
#